Protein 8K8F (pdb70)

Sequence (179 aa):
GLEAAVDAAYEILLEELEKHGVRTIVVVGTGELALVLALAGVRLARERGVKTIVLVRDAAAAHRLLAALAAALGLPAPASADAAALAAADAALWAEHGLRVRVADLTDPAALRAALEALFAEHGRDDTLVLPAGEAALAALEPVLRELGLEEMAAVAREVYARLRAALAAARALEHHHH

Solvent-accessible surface area: 8494 Å² total; per-residue (Å²): 14,59,135,53,0,10,69,30,0,19,98,22,1,45,106,3,6,86,145,60,47,11,167,6,1,0,0,0,4,68,50,62,12,1,25,0,1,0,21,0,0,10,69,0,18,171,101,128,45,7,76,0,0,0,1,0,119,45,37,47,7,0,44,158,16,8,29,36,1,9,83,57,51,70,87,123,48,18,109,52,38,83,77,71,29,12,65,65,25,15,56,59,14,52,79,133,52,7,0,42,7,63,78,6,58,24,107,62,90,62,31,0,97,57,20,0,66,47,1,8,92,92,49,32,97,139,48,10,7,0,0,0,9,21,109,86,8,7,69,27,0,19,76,10,0,123,118,39,56,32,99,127,22,1,60,23,1,119,90,0,13,39,69,0,114,54,20,11,78,80,12,131,3,77,54,131,158,126,224

Structure (mmCIF, N/CA/C/O backbone):
data_8K8F
#
_entry.id   8K8F
#
_cell.length_a   72.427
_cell.length_b   72.427
_cell.length_c   33.677
_cell.angle_alpha   90.000
_cell.angle_beta   90.000
_cell.angle_gamma   90.000
#
_symmetry.space_group_name_H-M   'P 4'
#
loop_
_entity.id
_entity.type
_entity.pdbx_description
1 polymer 'De novo design protein N7'
2 non-polymer GLYCEROL
3 water water
#
loop_
_atom_site.group_PDB
_atom_site.id
_atom_site.type_symbol
_atom_site.label_atom_id
_atom_site.label_alt_id
_atom_site.label_comp_id
_atom_site.label_asym_id
_atom_site.label_entity_id
_atom_site.label_seq_id
_atom_site.pdbx_PDB_ins_code
_atom_site.Cartn_x
_atom_site.Cartn_y
_atom_site.Cartn_z
_atom_site.occupancy
_atom_site.B_iso_or_equiv
_atom_site.auth_seq_id
_atom_site.auth_comp_id
_atom_site.auth_asym_id
_atom_site.auth_atom_id
_atom_site.pdbx_PDB_model_num
ATOM 1 N N . GLY A 1 1 ? 26.50664 -0.43335 0.82996 1.000 22.46484 0 GLY A N 1
ATOM 2 C CA . GLY A 1 1 ? 25.06419 -0.57947 0.87568 1.000 20.97517 0 GLY A CA 1
ATOM 3 C C . GLY A 1 1 ? 24.39423 0.66115 1.42176 1.000 21.88086 0 GLY A C 1
ATOM 4 O O . GLY A 1 1 ? 25.06400 1.63110 1.77346 1.000 21.90839 0 GLY A O 1
ATOM 5 N N . LEU A 1 2 ? 23.06634 0.60593 1.51968 1.000 20.46220 1 LEU A N 1
ATOM 6 C CA . LEU A 1 2 ? 22.29086 1.79483 1.86228 1.000 18.74707 1 LEU A CA 1
ATOM 7 C C . LEU A 1 2 ? 22.53480 2.24247 3.29975 1.000 21.94363 1 LEU A C 1
ATOM 8 O O . LEU A 1 2 ? 22.64553 3.44893 3.56699 1.000 21.46161 1 LEU A O 1
ATOM 13 N N . GLU A 1 3 ? 22.61427 1.29958 4.24275 1.000 24.20746 2 GLU A N 1
ATOM 14 C CA . GLU A 1 3 ? 22.80495 1.68253 5.63832 1.000 23.96855 2 GLU A CA 1
ATOM 15 C C . GLU A 1 3 ? 24.13424 2.38709 5.84248 1.000 20.89647 2 GLU A C 1
ATOM 16 O O . GLU A 1 3 ? 24.20940 3.39319 6.56055 1.000 23.76348 2 GLU A O 1
ATOM 22 N N . ALA A 1 4 ? 25.19598 1.86742 5.22533 1.000 20.45710 3 ALA A N 1
ATOM 23 C CA . ALA A 1 4 ? 26.49706 2.51457 5.33415 1.000 19.77042 3 ALA A CA 1
ATOM 24 C C . ALA A 1 4 ? 26.45941 3.91468 4.74527 1.000 20.71587 3 ALA A C 1
ATOM 25 O O . ALA A 1 4 ? 27.10024 4.83275 5.27391 1.000 20.68500 3 ALA A O 1
ATOM 27 N N . ALA A 1 5 ? 25.70879 4.10339 3.65120 1.000 21.00355 4 ALA A N 1
ATOM 28 C CA . ALA A 1 5 ? 25.64254 5.42690 3.02925 1.000 20.10592 4 ALA A CA 1
ATOM 29 C C . ALA A 1 5 ? 24.87382 6.40954 3.89701 1.000 18.99904 4 ALA A C 1
ATOM 30 O O . ALA A 1 5 ? 25.28960 7.56193 4.04698 1.000 18.48721 4 ALA A O 1
ATOM 32 N N . VAL A 1 6 ? 23.75299 5.97257 4.46977 1.000 20.71560 5 VAL A N 1
ATOM 33 C CA . VAL A 1 6 ? 22.98218 6.82603 5.36789 1.000 17.29190 5 VAL A CA 1
ATOM 34 C C . VAL A 1 6 ? 23.80548 7.17777 6.59904 1.000 23.13632 5 VAL A C 1
ATOM 35 O O . VAL A 1 6 ? 23.83834 8.33697 7.03006 1.000 20.44991 5 VAL A O 1
ATOM 39 N N . ASP A 1 7 ? 24.52510 6.19650 7.15368 1.000 21.43742 6 ASP A N 1
ATOM 40 C CA . ASP A 1 7 ? 25.34979 6.45577 8.32895 1.000 21.87503 6 ASP A CA 1
ATOM 41 C C . ASP A 1 7 ? 26.42896 7.48573 8.02659 1.000 20.40345 6 ASP A C 1
ATOM 42 O O . ASP A 1 7 ? 26.69383 8.37671 8.84153 1.000 21.76564 6 ASP A O 1
ATOM 47 N N . ALA A 1 8 ? 27.08044 7.35964 6.86969 1.000 19.03621 7 ALA A N 1
ATOM 48 C CA . ALA A 1 8 ? 28.16593 8.27570 6.52646 1.000 20.55688 7 ALA A CA 1
ATOM 49 C C . ALA A 1 8 ? 27.62989 9.68370 6.31418 1.000 18.86195 7 ALA A C 1
ATOM 50 O O . ALA A 1 8 ? 28.23070 10.66677 6.77055 1.000 20.61236 7 ALA A O 1
ATOM 52 N N . ALA A 1 9 ? 26.49657 9.79685 5.62715 1.000 18.22425 8 ALA A N 1
ATOM 53 C CA . ALA A 1 9 ? 25.88341 11.10604 5.42430 1.000 18.42022 8 ALA A CA 1
ATOM 54 C C . ALA A 1 9 ? 25.41106 11.69939 6.74517 1.000 19.33021 8 ALA A C 1
ATOM 55 O O . ALA A 1 9 ? 25.57166 12.90407 6.98768 1.000 20.16220 8 ALA A O 1
ATOM 57 N N . TYR A 1 10 ? 24.85276 10.86482 7.61943 1.000 20.19563 9 TYR A N 1
ATOM 58 C CA . TYR A 1 10 ? 24.41710 11.31747 8.93517 1.000 20.55865 9 TYR A CA 1
ATOM 59 C C . TYR A 1 10 ? 25.58423 11.91090 9.71177 1.000 21.00138 9 TYR A C 1
ATOM 60 O O . TYR A 1 10 ? 25.46006 12.97625 10.32445 1.000 19.99417 9 TYR A O 1
ATOM 69 N N . GLU A 1 11 ? 26.72973 11.21577 9.71434 1.000 21.70840 10 GLU A N 1
ATOM 70 C CA . GLU A 1 11 ? 27.87603 11.70548 10.46764 1.000 22.43750 10 GLU A CA 1
ATOM 71 C C . GLU A 1 11 ? 28.32830 13.06163 9.94386 1.000 22.67226 10 GLU A C 1
ATOM 72 O O . GLU A 1 11 ? 28.64463 13.96510 10.72753 1.000 23.65041 10 GLU A O 1
ATOM 78 N N . ILE A 1 12 ? 28.33584 13.22781 8.61829 1.000 20.85989 11 ILE A N 1
ATOM 79 C CA . ILE A 1 12 ? 28.73280 14.50237 8.02585 1.000 21.12327 11 ILE A CA 1
ATOM 80 C C . ILE A 1 12 ? 27.75532 15.59733 8.42466 1.000 22.80903 11 ILE A C 1
ATOM 81 O O . ILE A 1 12 ? 28.15747 16.71315 8.78189 1.000 22.74235 11 ILE A O 1
ATOM 86 N N . LEU A 1 13 ? 26.45275 15.29622 8.37506 1.000 20.52634 12 LEU A N 1
ATOM 87 C CA . LEU A 1 13 ? 25.45013 16.30239 8.71536 1.000 18.53951 12 LEU A CA 1
ATOM 88 C C . LEU A 1 13 ? 25.53879 16.69536 10.18169 1.000 22.82636 12 LEU A C 1
ATOM 89 O O . LEU A 1 13 ? 25.39402 17.87711 10.52364 1.000 22.25459 12 LEU A O 1
ATOM 94 N N . LEU A 1 14 ? 25.78526 15.72195 11.06457 1.000 23.19694 13 LEU A N 1
ATOM 95 C CA . LEU A 1 14 ? 25.95966 16.04318 12.47668 1.000 25.97058 13 LEU A CA 1
ATOM 96 C C . LEU A 1 14 ? 27.08650 17.04383 12.66300 1.000 26.95938 13 LEU A C 1
ATOM 97 O O . LEU A 1 14 ? 26.96092 17.99565 13.44274 1.000 29.38252 13 LEU A O 1
ATOM 102 N N . GLU A 1 15 ? 28.20113 16.83296 11.95593 1.000 23.75179 14 GLU A N 1
ATOM 103 C CA . GLU A 1 15 ? 29.33792 17.74266 12.04444 1.000 26.93539 14 GLU A CA 1
ATOM 104 C C . GLU A 1 15 ? 28.95740 19.14525 11.58335 1.000 28.50865 14 GLU A C 1
ATOM 105 O O . GLU A 1 15 ? 29.41963 20.14053 12.15316 1.000 30.10862 14 GLU A O 1
ATOM 111 N N . GLU A 1 16 ? 28.10218 19.24507 10.56152 1.000 27.11880 15 GLU A N 1
ATOM 112 C CA . GLU A 1 16 ? 27.69714 20.55649 10.05959 1.000 28.33220 15 GLU A CA 1
ATOM 113 C C . GLU A 1 16 ? 26.69502 21.23011 10.98830 1.000 30.92682 15 GLU A C 1
ATOM 114 O O . GLU A 1 16 ? 26.71732 22.45831 11.14069 1.000 27.36933 15 GLU A O 1
ATOM 120 N N . LEU A 1 17 ? 25.78342 20.45681 11.58826 1.000 30.06640 16 LEU A N 1
ATOM 121 C CA . LEU A 1 17 ? 24.84864 21.04041 12.54629 1.000 30.53990 16 LEU A CA 1
ATOM 122 C C . LEU A 1 17 ? 25.60470 21.70519 13.68667 1.000 33.88116 16 LEU A C 1
ATOM 123 O O . LEU A 1 17 ? 25.28857 22.83320 14.08476 1.000 33.78664 16 LEU A O 1
ATOM 128 N N . GLU A 1 18 ? 26.61338 21.01231 14.22292 1.000 31.74765 17 GLU A N 1
ATOM 129 C CA . GLU A 1 18 ? 27.43682 21.58647 15.28051 1.000 33.64388 17 GLU A CA 1
ATOM 130 C C . GLU A 1 18 ? 28.23783 22.77337 14.76704 1.000 35.25718 17 GLU A C 1
ATOM 131 O O . GLU A 1 18 ? 28.44087 23.75511 15.49159 1.000 39.65014 17 GLU A O 1
ATOM 133 N N . LYS A 1 19 ? 28.68969 22.70784 13.51464 1.000 32.70591 18 LYS A N 1
ATOM 134 C CA . LYS A 1 19 ? 29.56812 23.74665 12.98890 1.000 34.80096 18 LYS A CA 1
ATOM 135 C C . LYS A 1 19 ? 28.80799 25.03162 12.67516 1.000 31.85434 18 LYS A C 1
ATOM 136 O O . LYS A 1 19 ? 29.34839 26.12841 12.85760 1.000 34.75474 18 LYS A O 1
ATOM 142 N N . HIS A 1 20 ? 27.55716 24.92787 12.22420 1.000 31.93147 19 HIS A N 1
ATOM 143 C CA . HIS A 1 20 ? 26.82824 26.09113 11.73461 1.000 30.83159 19 HIS A CA 1
ATOM 144 C C . HIS A 1 20 ? 25.53931 26.40032 12.48437 1.000 33.64567 19 HIS A C 1
ATOM 145 O O . HIS A 1 20 ? 24.85476 27.36629 12.12451 1.000 34.21748 19 HIS A O 1
ATOM 152 N N . GLY A 1 21 ? 25.18519 25.63029 13.50690 1.000 30.23805 20 GLY A N 1
ATOM 153 C CA . GLY A 1 21 ? 23.92382 25.85370 14.19033 1.000 29.90250 20 GLY A CA 1
ATOM 154 C C . GLY A 1 21 ? 22.73840 25.68725 13.26195 1.000 31.55752 20 GLY A C 1
ATOM 155 O O . GLY A 1 21 ? 21.90162 26.58587 13.13100 1.000 33.09277 20 GLY A O 1
ATOM 156 N N . VAL A 1 22 ? 22.65543 24.52965 12.62165 1.000 30.07181 21 VAL A N 1
ATOM 157 C CA . VAL A 1 22 ? 21.68083 24.27693 11.56562 1.000 26.07135 21 VAL A CA 1
ATOM 158 C C . VAL A 1 22 ? 20.37643 23.78047 12.17310 1.000 26.72586 21 VAL A C 1
ATOM 159 O O . VAL A 1 22 ? 20.36724 22.84934 12.98771 1.000 30.60007 21 VAL A O 1
ATOM 163 N N . ARG A 1 23 ? 19.26681 24.38983 11.75603 1.000 25.53916 22 ARG A N 1
ATOM 164 C CA . ARG A 1 23 ? 17.93871 23.96178 12.16072 1.000 25.52541 22 ARG A CA 1
ATOM 165 C C . ARG A 1 23 ? 17.14809 23.33738 11.02213 1.000 22.73652 22 ARG A C 1
ATOM 166 O O . ARG A 1 23 ? 16.20131 22.58643 11.28150 1.000 26.24715 22 ARG A O 1
ATOM 174 N N . THR A 1 24 ? 17.51606 23.62364 9.77750 1.000 21.07764 23 THR A N 1
ATOM 175 C CA . THR A 1 24 ? 16.77602 23.18511 8.60619 1.000 19.39241 23 THR A CA 1
ATOM 176 C C . THR A 1 24 ? 17.75943 22.83984 7.50516 1.000 16.95850 23 THR A C 1
ATOM 177 O O . THR A 1 24 ? 18.69628 23.60183 7.24457 1.000 19.04442 23 THR A O 1
ATOM 181 N N . ILE A 1 25 ? 17.55332 21.68803 6.87266 1.000 17.73351 24 ILE A N 1
ATOM 182 C CA . ILE A 1 25 ? 18.34517 21.25716 5.73237 1.000 16.10515 24 ILE A CA 1
ATOM 183 C C . ILE A 1 25 ? 17.45465 21.29465 4.50225 1.000 15.78118 24 ILE A C 1
ATOM 184 O O . ILE A 1 25 ? 16.34279 20.75688 4.52157 1.000 17.11457 24 ILE A O 1
ATOM 189 N N . VAL A 1 26 ? 17.95222 21.89202 3.42790 1.000 16.33125 25 VAL A N 1
ATOM 190 C CA . VAL A 1 26 ? 17.27504 21.91029 2.13919 1.000 13.44343 25 VAL A CA 1
ATOM 191 C C . VAL A 1 26 ? 18.16439 21.17220 1.15798 1.000 14.71041 25 VAL A C 1
ATOM 192 O O . VAL A 1 26 ? 19.31596 21.56300 0.95083 1.000 15.70823 25 VAL A O 1
ATOM 196 N N . VAL A 1 27 ? 17.64445 20.10063 0.57504 1.000 14.52739 26 VAL A N 1
ATOM 197 C CA . VAL A 1 27 ? 18.35545 19.30367 -0.41592 1.000 15.42749 26 VAL A CA 1
ATOM 198 C C . VAL A 1 27 ? 17.77740 19.64181 -1.77868 1.000 17.31842 26 VAL A C 1
ATOM 199 O O . VAL A 1 27 ? 16.55765 19.58536 -1.96648 1.000 16.39849 26 VAL A O 1
ATOM 203 N N . VAL A 1 28 ? 18.63585 19.94689 -2.73980 1.000 16.05527 27 VAL A N 1
ATOM 204 C CA . VAL A 1 28 ? 18.21591 20.33755 -4.08194 1.000 15.73533 27 VAL A CA 1
ATOM 205 C C . VAL A 1 28 ? 18.67055 19.25057 -5.04113 1.000 16.58979 27 VAL A C 1
ATOM 206 O O . VAL A 1 28 ? 19.87497 19.06268 -5.23487 1.000 16.64823 27 VAL A O 1
ATOM 210 N N . GLY A 1 29 ? 17.72495 18.51977 -5.63849 1.000 17.91706 28 GLY A N 1
ATOM 211 C CA . GLY A 1 29 ? 18.04220 17.57049 -6.68197 1.000 19.24826 28 GLY A CA 1
ATOM 212 C C . GLY A 1 29 ? 17.47011 16.20398 -6.38649 1.000 18.69188 28 GLY A C 1
ATOM 213 O O . GLY A 1 29 ? 16.75106 16.00214 -5.40647 1.000 21.75411 28 GLY A O 1
ATOM 214 N N . THR A 1 30 ? 17.82489 15.23548 -7.23640 1.000 20.73325 29 THR A N 1
ATOM 215 C CA . THR A 1 30 ? 17.28552 13.88111 -7.19358 1.000 19.43948 29 THR A CA 1
ATOM 216 C C . THR A 1 30 ? 18.43622 12.89005 -7.21797 1.000 22.86788 29 THR A C 1
ATOM 217 O O . THR A 1 30 ? 19.59416 13.25610 -7.38589 1.000 22.88259 29 THR A O 1
ATOM 221 N N . GLY A 1 31 ? 18.10521 11.61497 -7.08470 1.000 19.95575 30 GLY A N 1
ATOM 222 C CA . GLY A 1 31 ? 19.09428 10.56382 -7.20296 1.000 23.12228 30 GLY A CA 1
ATOM 223 C C . GLY A 1 31 ? 19.48285 9.97012 -5.86632 1.000 20.27462 30 GLY A C 1
ATOM 224 O O . GLY A 1 31 ? 18.85765 10.19863 -4.82696 1.000 20.21984 30 GLY A O 1
ATOM 225 N N . GLU A 1 32 ? 20.55292 9.17304 -5.91165 1.000 19.75753 31 GLU A N 1
ATOM 226 C CA . GLU A 1 32 ? 20.93840 8.40394 -4.73924 1.000 22.34777 31 GLU A CA 1
ATOM 227 C C . GLU A 1 32 ? 21.29988 9.29525 -3.55621 1.000 19.17218 31 GLU A C 1
ATOM 228 O O . GLU A 1 32 ? 20.94066 8.98788 -2.41609 1.000 20.63055 31 GLU A O 1
ATOM 234 N N . LEU A 1 33 ? 22.00087 10.41153 -3.79648 1.000 18.47566 32 LEU A N 1
ATOM 235 C CA . LEU A 1 33 ? 22.34930 11.28641 -2.68277 1.000 18.55686 32 LEU A CA 1
ATOM 236 C C . LEU A 1 33 ? 21.11615 11.97176 -2.09778 1.000 17.35901 32 LEU A C 1
ATOM 237 O O . LEU A 1 33 ? 21.03870 12.17845 -0.87945 1.000 19.92973 32 LEU A O 1
ATOM 242 N N . ALA A 1 34 ? 20.13400 12.31092 -2.93168 1.000 17.70452 33 ALA A N 1
ATOM 243 C CA . ALA A 1 34 ? 18.89445 12.86552 -2.39566 1.000 19.54515 33 ALA A CA 1
ATOM 244 C C . ALA A 1 34 ? 18.21609 11.87412 -1.45727 1.000 18.24178 33 ALA A C 1
ATOM 245 O O . ALA A 1 34 ? 17.78652 12.24070 -0.35596 1.000 18.14743 33 ALA A O 1
ATOM 247 N N . LEU A 1 35 ? 18.14041 10.60113 -1.85800 1.000 18.73080 34 LEU A N 1
ATOM 248 C CA . LEU A 1 35 ? 17.52677 9.60407 -0.98589 1.000 18.85463 34 LEU A CA 1
ATOM 249 C C . LEU A 1 35 ? 18.32359 9.44262 0.30044 1.000 17.47732 34 LEU A C 1
ATOM 250 O O . LEU A 1 35 ? 17.75609 9.40582 1.39867 1.000 17.91969 34 LEU A O 1
ATOM 255 N N . VAL A 1 36 ? 19.65285 9.35098 0.18428 1.000 16.76589 35 VAL A N 1
ATOM 256 C CA . VAL A 1 36 ? 20.47958 9.14512 1.36928 1.000 18.92189 35 VAL A CA 1
ATOM 257 C C . VAL A 1 36 ? 20.35925 10.33214 2.32065 1.000 17.90318 35 VAL A C 1
ATOM 258 O O . VAL A 1 36 ? 20.25383 10.15837 3.54360 1.000 17.38149 35 VAL A O 1
ATOM 262 N N . LEU A 1 37 ? 20.35002 11.55717 1.77477 1.000 17.11505 36 LEU A N 1
ATOM 263 C CA . LEU A 1 37 ? 20.19341 12.74093 2.61476 1.000 17.52937 36 LEU A CA 1
ATOM 264 C C . LEU A 1 37 ? 18.82216 12.78144 3.27190 1.000 16.37190 36 LEU A C 1
ATOM 265 O O . LEU A 1 37 ? 18.70390 13.12416 4.45431 1.000 16.76831 36 LEU A O 1
ATOM 270 N N . ALA A 1 38 ? 17.76991 12.41461 2.52899 1.000 16.40809 37 ALA A N 1
ATOM 271 C CA . ALA A 1 38 ? 16.43644 12.36626 3.11976 1.000 18.64666 37 ALA A CA 1
ATOM 272 C C . ALA A 1 38 ? 16.37181 11.35184 4.25532 1.000 19.76702 37 ALA A C 1
ATOM 273 O O . ALA A 1 38 ? 15.79690 11.63208 5.31503 1.000 18.51817 37 ALA A O 1
ATOM 275 N N . LEU A 1 39 ? 16.98602 10.17762 4.06570 1.000 17.49034 38 LEU A N 1
ATOM 276 C CA . LEU A 1 39 ? 16.97252 9.15680 5.10465 1.000 18.70923 38 LEU A CA 1
ATOM 277 C C . LEU A 1 39 ? 17.77764 9.58775 6.32265 1.000 19.44016 38 LEU A C 1
ATOM 278 O O . LEU A 1 39 ? 17.34976 9.37195 7.46292 1.000 21.83315 38 LEU A O 1
ATOM 283 N N . ALA A 1 40 ? 18.94635 10.19491 6.10997 1.000 18.49514 39 ALA A N 1
ATOM 284 C CA . ALA A 1 40 ? 19.66724 10.74852 7.24724 1.000 20.36135 39 ALA A CA 1
ATOM 285 C C . ALA A 1 40 ? 18.85187 11.84121 7.91535 1.000 20.26175 39 ALA A C 1
ATOM 286 O O . ALA A 1 40 ? 18.89763 11.99157 9.14275 1.000 20.65160 39 ALA A O 1
ATOM 288 N N . GLY A 1 41 ? 18.08983 12.59990 7.12096 1.000 20.31093 40 GLY A N 1
ATOM 289 C CA . GLY A 1 41 ? 17.21760 13.62331 7.67621 1.000 19.88582 40 GLY A CA 1
ATOM 290 C C . GLY A 1 41 ? 16.11771 13.06022 8.55368 1.000 18.62723 40 GLY A C 1
ATOM 291 O O . GLY A 1 41 ? 15.71265 13.69749 9.53068 1.000 21.82069 40 GLY A O 1
ATOM 292 N N . 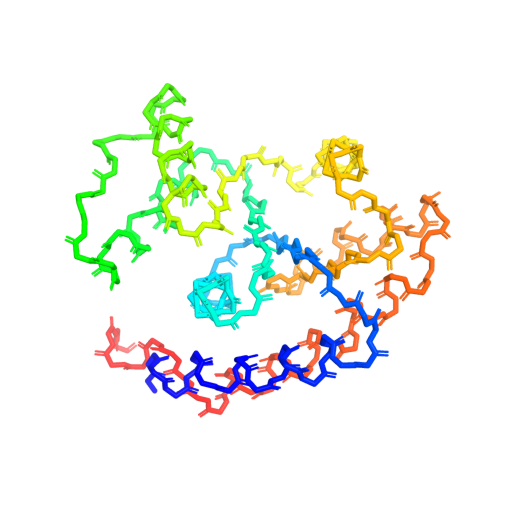VAL A 1 42 ? 15.61207 11.87178 8.22201 1.000 18.73031 41 VAL A N 1
ATOM 293 C CA . VAL A 1 42 ? 14.63803 11.22327 9.09787 1.000 21.29907 41 VAL A CA 1
ATOM 294 C C . VAL A 1 42 ? 15.24089 10.99774 10.47690 1.000 21.84915 41 VAL A C 1
ATOM 295 O O . VAL A 1 42 ? 14.61346 11.27841 11.50412 1.000 23.03516 41 VAL A O 1
ATOM 299 N N . ARG A 1 43 ? 16.47237 10.48023 10.51902 1.000 21.64132 42 ARG A N 1
ATOM 300 C CA . ARG A 1 43 ? 17.13146 10.25619 11.79995 1.000 21.37048 42 ARG A CA 1
ATOM 301 C C . ARG A 1 43 ? 17.38899 11.57614 12.51939 1.000 22.50675 42 ARG A C 1
ATOM 302 O O . ARG A 1 43 ? 17.17615 11.68506 13.73258 1.000 23.67662 42 ARG A O 1
ATOM 310 N N . LEU A 1 44 ? 17.83141 12.59847 11.78397 1.000 22.03665 43 LEU A N 1
ATOM 311 C CA . LEU A 1 44 ? 18.15391 13.87135 12.41895 1.000 22.82763 43 LEU A CA 1
ATOM 312 C C . LEU A 1 44 ? 16.90922 14.55340 12.96629 1.000 22.36917 43 LEU A C 1
ATOM 313 O O . LEU A 1 44 ? 16.97839 15.23502 13.99597 1.000 24.16186 43 LEU A O 1
ATOM 318 N N . ALA A 1 45 ? 15.76840 14.39252 12.29181 1.000 21.85739 44 ALA A N 1
ATOM 319 C CA . ALA A 1 45 ? 14.52823 14.95684 12.81090 1.000 22.50369 44 ALA A CA 1
ATOM 320 C C . ALA A 1 45 ? 14.14456 14.30028 14.12885 1.000 25.94734 44 ALA A C 1
ATOM 321 O O . ALA A 1 45 ? 13.80433 14.98710 15.10066 1.000 26.44203 44 ALA A O 1
ATOM 323 N N . ARG A 1 46 ? 14.21594 12.96664 14.18230 1.000 25.05972 45 ARG A N 1
ATOM 324 C CA . ARG A 1 46 ? 13.83777 12.23725 15.38726 1.000 29.40605 45 ARG A CA 1
ATOM 325 C C . ARG A 1 46 ? 14.78051 12.57277 16.53763 1.000 29.94311 45 ARG A C 1
ATOM 326 O O . ARG A 1 46 ? 14.34587 12.78779 17.67385 1.000 34.17796 45 ARG A O 1
ATOM 334 N N . GLU A 1 47 ? 16.07958 12.63139 16.25897 1.000 27.22734 46 GLU A N 1
ATOM 335 C CA . GLU A 1 47 ? 17.07971 12.75414 17.31088 1.000 30.89233 46 GLU A CA 1
ATOM 336 C C . GLU A 1 47 ? 17.41110 14.19455 17.68060 1.000 32.05786 46 GLU A C 1
ATOM 337 O O . GLU A 1 47 ? 17.79390 14.45276 18.82892 1.000 34.35340 46 GLU A O 1
ATOM 343 N N . ARG A 1 48 ? 17.25741 15.14022 16.75433 1.000 29.16581 47 ARG A N 1
ATOM 344 C CA . ARG A 1 48 ? 17.76171 16.48729 16.96181 1.000 30.75993 47 ARG A CA 1
ATOM 345 C C . ARG A 1 48 ? 16.74110 17.57346 16.67126 1.000 31.58306 47 ARG A C 1
ATOM 346 O O . ARG A 1 48 ? 17.02560 18.74377 16.94843 1.000 31.99587 47 ARG A O 1
ATOM 354 N N . GLY A 1 49 ? 15.57791 17.23368 16.11843 1.000 28.42140 48 GLY A N 1
ATOM 355 C CA . GLY A 1 49 ? 14.59397 18.24018 15.77352 1.000 28.29391 48 GLY A CA 1
ATOM 356 C C . GLY A 1 49 ? 14.93766 19.07363 14.55981 1.000 30.18142 48 GLY A C 1
ATOM 357 O O . GLY A 1 49 ? 14.37203 20.15296 14.38484 1.000 29.10513 48 GLY A O 1
ATOM 358 N N . VAL A 1 50 ? 15.85146 18.60406 13.71617 1.000 25.54264 49 VAL A N 1
ATOM 359 C CA . VAL A 1 50 ? 16.23514 19.30290 12.49470 1.000 23.64632 49 VAL A CA 1
ATOM 360 C C . VAL A 1 50 ? 15.36962 18.79906 11.35077 1.000 27.20319 49 VAL A C 1
ATOM 361 O O . VAL A 1 50 ? 15.29258 17.58906 11.10376 1.000 33.06235 49 VAL A O 1
ATOM 365 N N . LYS A 1 51 ? 14.73172 19.72093 10.64081 1.000 22.02258 50 LYS A N 1
ATOM 366 C CA . LYS A 1 51 ? 13.83754 19.37164 9.54831 1.000 25.50298 50 LYS A CA 1
ATOM 367 C C . LYS A 1 51 ? 14.57642 19.38286 8.21597 1.000 20.42974 50 LYS A C 1
ATOM 368 O O . LYS A 1 51 ? 15.54629 20.12094 8.03230 1.000 20.21631 50 LYS A O 1
ATOM 374 N N . THR A 1 52 ? 14.10555 18.55829 7.28144 1.000 18.57909 51 THR A N 1
ATOM 375 C CA . THR A 1 52 ? 14.71016 18.43711 5.95870 1.000 16.95250 51 THR A CA 1
ATOM 376 C C . THR A 1 52 ? 13.63554 18.57616 4.88956 1.000 18.14766 51 THR A C 1
ATOM 377 O O . THR A 1 52 ? 12.55587 17.98932 5.01103 1.000 19.18108 51 THR A O 1
ATOM 381 N N . ILE A 1 53 ? 13.92370 19.36365 3.85658 1.000 16.05091 52 ILE A N 1
ATOM 382 C CA . ILE A 1 53 ? 13.05357 19.54994 2.70208 1.000 15.17558 52 ILE A CA 1
ATOM 383 C C . ILE A 1 53 ? 13.85022 19.23019 1.44843 1.000 16.25542 52 ILE A C 1
ATOM 384 O O . ILE A 1 53 ? 14.92586 19.79599 1.24042 1.000 15.73011 52 ILE A O 1
ATOM 389 N N . VAL A 1 54 ? 13.33130 18.33652 0.61404 1.000 15.74644 53 VAL A N 1
ATOM 390 C CA . VAL A 1 54 ? 13.95650 17.99902 -0.65968 1.000 14.84144 53 VAL A CA 1
ATOM 391 C C . VAL A 1 54 ? 13.18492 18.66283 -1.79319 1.000 15.44388 53 VAL A C 1
ATOM 392 O O . VAL A 1 54 ? 11.95922 18.50414 -1.90039 1.000 16.17578 53 VAL A O 1
ATOM 396 N N . LEU A 1 55 ? 13.89387 19.41421 -2.63975 1.000 15.42208 54 LEU A N 1
ATOM 397 C CA . LEU A 1 55 ? 13.32343 20.04857 -3.82625 1.000 14.45599 54 LEU A CA 1
ATOM 398 C C . LEU A 1 55 ? 13.70436 19.21070 -5.04024 1.000 15.47038 54 LEU A C 1
ATOM 399 O O . LEU A 1 55 ? 14.88817 19.12044 -5.39128 1.000 16.53040 54 LEU A O 1
ATOM 404 N N . VAL A 1 56 ? 12.70940 18.59922 -5.67934 1.000 17.34253 55 VAL A N 1
ATOM 405 C CA . VAL A 1 56 ? 12.93024 17.74591 -6.83834 1.000 16.29185 55 VAL A CA 1
ATOM 406 C C . VAL A 1 56 ? 12.30195 18.39707 -8.06154 1.000 17.99409 55 VAL A C 1
ATOM 407 O O . VAL A 1 56 ? 11.41793 19.24854 -7.95811 1.000 19.86686 55 VAL A O 1
ATOM 411 N N . ARG A 1 57 ? 12.72719 17.93674 -9.23996 1.000 19.68988 56 ARG A N 1
ATOM 412 C CA . ARG A 1 57 ? 12.49097 18.70106 -10.46045 1.000 21.76216 56 ARG A CA 1
ATOM 413 C C . ARG A 1 57 ? 11.03518 18.64769 -10.92107 1.000 24.93207 56 ARG A C 1
ATOM 414 O O . ARG A 1 57 ? 10.50360 19.65108 -11.40806 1.000 25.46950 56 ARG A O 1
ATOM 422 N N . ASP A 1 58 ? 10.36961 17.50299 -10.78488 1.000 22.34452 57 ASP A N 1
ATOM 423 C CA . ASP A 1 58 ? 9.00447 17.38739 -11.28059 1.000 24.17148 57 ASP A CA 1
ATOM 424 C C . ASP A 1 58 ? 8.20919 16.42029 -10.41071 1.000 23.53780 57 ASP A C 1
ATOM 425 O O . ASP A 1 58 ? 8.74591 15.79921 -9.49005 1.000 21.08739 57 ASP A O 1
ATOM 430 N N . ALA A 1 59 ? 6.90188 16.32292 -10.70260 1.000 23.31964 58 ALA A N 1
ATOM 431 C CA . ALA A 1 59 ? 6.01551 15.47665 -9.90654 1.000 23.85544 58 ALA A CA 1
ATOM 432 C C . ALA A 1 59 ? 6.42783 14.00870 -9.97102 1.000 23.92977 58 ALA A C 1
ATOM 433 O O . ALA A 1 59 ? 6.35285 13.29098 -8.96628 1.000 21.47194 58 ALA A O 1
ATOM 435 N N . ALA A 1 60 ? 6.87127 13.54468 -11.14294 1.000 22.70800 59 ALA A N 1
ATOM 436 C CA . ALA A 1 60 ? 7.35486 12.17307 -11.25724 1.000 27.41220 59 ALA A CA 1
ATOM 437 C C . ALA A 1 60 ? 8.53168 11.92443 -10.31956 1.000 24.98963 59 ALA A C 1
ATOM 438 O O . ALA A 1 60 ? 8.58521 10.89938 -9.63666 1.000 25.69748 59 ALA A O 1
ATOM 440 N N . ALA A 1 61 ? 9.46335 12.87253 -10.23688 1.000 26.48077 60 ALA A N 1
ATOM 441 C CA . ALA A 1 61 ? 10.58252 12.69661 -9.31735 1.000 22.15200 60 ALA A CA 1
ATOM 442 C C . ALA A 1 61 ? 10.12439 12.71783 -7.86458 1.000 18.97080 60 ALA A C 1
ATOM 443 O O . ALA A 1 61 ? 10.68047 11.99854 -7.02804 1.000 20.23258 60 ALA A O 1
ATOM 445 N N . ALA A 1 62 ? 9.10758 13.52701 -7.54484 1.000 19.28250 61 ALA A N 1
ATOM 446 C CA . ALA A 1 62 ? 8.60192 13.55412 -6.17590 1.000 18.60898 61 ALA A CA 1
ATOM 447 C C . ALA A 1 62 ? 7.97818 12.22221 -5.80474 1.000 20.82347 61 ALA A C 1
ATOM 448 O O . ALA A 1 62 ? 8.19400 11.71114 -4.69699 1.000 18.36968 61 ALA A O 1
ATOM 450 N N . HIS A 1 63 ? 7.21720 11.63835 -6.72676 1.000 20.39259 62 HIS A N 1
ATOM 451 C CA . HIS A 1 63 ? 6.64833 10.32412 -6.46368 1.000 20.28885 62 HIS A CA 1
ATOM 452 C C . HIS A 1 63 ? 7.73109 9.27632 -6.24330 1.000 22.06022 62 HIS A C 1
ATOM 453 O O . HIS A 1 63 ? 7.62785 8.45403 -5.32368 1.000 21.64238 62 HIS A O 1
ATOM 460 N N . ARG A 1 64 ? 8.77609 9.28394 -7.07661 1.000 19.95326 63 ARG A N 1
ATOM 461 C CA . ARG A 1 64 ? 9.82225 8.27726 -6.93162 1.000 22.00977 63 ARG A CA 1
ATOM 462 C C . ARG A 1 64 ? 10.53496 8.40740 -5.59205 1.000 20.71599 63 ARG A C 1
ATOM 463 O O . ARG A 1 64 ? 10.80821 7.40287 -4.92676 1.000 21.67300 63 ARG A O 1
ATOM 471 N N . LEU A 1 65 ? 10.83206 9.64315 -5.16925 1.000 17.34802 64 LEU A N 1
ATOM 472 C CA . LEU A 1 65 ? 11.47946 9.82407 -3.87479 1.000 19.45196 64 LEU A CA 1
ATOM 473 C C . LEU A 1 65 ? 10.53168 9.50101 -2.72269 1.000 18.66431 64 LEU A C 1
ATOM 474 O O . LEU A 1 65 ? 10.92666 8.82773 -1.76343 1.000 18.07422 64 LEU A O 1
ATOM 479 N N . LEU A 1 66 ? 9.26586 9.95834 -2.79598 1.000 18.30249 65 LEU A N 1
ATOM 480 C CA . LEU A 1 66 ? 8.31405 9.61175 -1.74464 1.000 19.19725 65 LEU A CA 1
ATOM 481 C C . LEU A 1 66 ? 8.09869 8.10456 -1.65675 1.000 20.19790 65 LEU A C 1
ATOM 482 O O . LEU A 1 66 ? 7.90958 7.56854 -0.55955 1.000 20.87694 65 LEU A O 1
ATOM 487 N N . ALA A 1 67 ? 8.16736 7.40369 -2.79114 1.000 17.00439 66 ALA A N 1
ATOM 488 C CA . ALA A 1 67 ? 7.95022 5.95839 -2.78253 1.000 19.31584 66 ALA A CA 1
ATOM 489 C C . ALA A 1 67 ? 9.11338 5.23037 -2.12277 1.000 20.40660 66 ALA A C 1
ATOM 490 O O . ALA A 1 67 ? 8.91431 4.23191 -1.41741 1.000 23.16015 66 ALA A O 1
ATOM 492 N N . ALA A 1 68 ? 10.33879 5.70284 -2.35637 1.000 19.63118 67 ALA A N 1
ATOM 493 C CA . ALA A 1 68 ? 11.49900 5.10092 -1.70645 1.000 18.44930 67 ALA A CA 1
ATOM 494 C C . ALA A 1 68 ? 11.50997 5.42154 -0.21732 1.000 19.47544 67 ALA A C 1
ATOM 495 O O . ALA A 1 68 ? 11.82403 4.56054 0.60858 1.000 19.02850 67 ALA A O 1
ATOM 497 N N . LEU A 1 69 ? 11.17575 6.66211 0.14780 1.000 18.27543 68 LEU A N 1
ATOM 498 C CA . LEU A 1 69 ? 11.03315 6.97733 1.56388 1.000 18.26599 68 LEU A CA 1
ATOM 499 C C . LEU A 1 69 ? 9.95879 6.10665 2.21295 1.000 22.32183 68 LEU A C 1
ATOM 500 O O . LEU A 1 69 ? 10.14410 5.60833 3.33130 1.000 20.42859 68 LEU A O 1
ATOM 505 N N . ALA A 1 70 ? 8.82258 5.91766 1.52817 1.000 21.08061 69 ALA A N 1
ATOM 506 C CA . ALA A 1 70 ? 7.75758 5.07926 2.07202 1.000 21.94898 69 ALA A CA 1
ATOM 507 C C . ALA A 1 70 ? 8.27201 3.67816 2.36354 1.000 21.73160 69 ALA A C 1
ATOM 508 O O . ALA A 1 70 ? 8.06583 3.14148 3.45863 1.000 24.37002 69 ALA A O 1
ATOM 510 N N . ALA A 1 71 ? 8.97237 3.08448 1.39629 1.000 21.44035 70 ALA A N 1
ATOM 511 C CA . ALA A 1 71 ? 9.51683 1.74294 1.57972 1.000 21.61677 70 ALA A CA 1
ATOM 512 C C . ALA A 1 71 ? 10.46562 1.68797 2.76906 1.000 21.78067 70 ALA A C 1
ATOM 513 O O . ALA A 1 71 ? 10.48948 0.69754 3.51349 1.000 25.10315 70 ALA A O 1
ATOM 515 N N . ALA A 1 72 ? 11.26938 2.74021 2.96076 1.000 21.26158 71 ALA A N 1
ATOM 516 C CA . ALA A 1 72 ? 12.20052 2.74502 4.08122 1.000 21.22376 71 ALA A CA 1
ATOM 517 C C . ALA A 1 72 ? 11.47002 2.83494 5.41238 1.000 22.18092 71 ALA A C 1
ATOM 518 O O . ALA A 1 72 ? 11.96781 2.33008 6.42455 1.000 24.19278 71 ALA A O 1
ATOM 520 N N . LEU A 1 73 ? 10.30862 3.49221 5.43863 1.000 23.14993 72 LEU A N 1
ATOM 521 C CA . LEU A 1 73 ? 9.55699 3.69554 6.66782 1.000 25.63580 72 LEU A CA 1
ATOM 522 C C . LEU A 1 73 ? 8.48332 2.64080 6.90137 1.000 26.73240 72 LEU A C 1
ATOM 523 O O . LEU A 1 73 ? 7.80471 2.69089 7.93314 1.000 30.17309 72 LEU A O 1
ATOM 528 N N . GLY A 1 74 ? 8.31327 1.69308 5.98187 1.000 26.36256 73 GLY A N 1
ATOM 529 C CA . GLY A 1 74 ? 7.24309 0.71675 6.10724 1.000 25.18575 73 GLY A CA 1
ATOM 530 C C . GLY A 1 74 ? 5.85862 1.28553 5.89274 1.000 27.78889 73 GLY A C 1
ATOM 531 O O . GLY A 1 74 ? 4.89228 0.79375 6.48799 1.000 30.12955 73 GLY A O 1
ATOM 532 N N . LEU A 1 75 ? 5.73375 2.30161 5.04935 1.000 25.39960 74 LEU A N 1
ATOM 533 C CA . LEU A 1 75 ? 4.48515 3.00758 4.81579 1.000 22.59385 74 LEU A CA 1
ATOM 534 C C . LEU A 1 75 ? 4.06569 2.89352 3.35840 1.000 23.83666 74 LEU A C 1
ATOM 535 O O . LEU A 1 75 ? 4.88935 2.62563 2.47994 1.000 20.81542 74 LEU A O 1
ATOM 540 N N . PRO A 1 76 ? 2.78008 3.05994 3.06679 1.000 25.25778 75 PRO A N 1
ATOM 541 C CA . PRO A 1 76 ? 2.34436 3.01014 1.66469 1.000 25.09216 75 PRO A CA 1
ATOM 542 C C . PRO A 1 76 ? 2.89837 4.19105 0.88248 1.000 23.47546 75 PRO A C 1
ATOM 543 O O . PRO A 1 76 ? 2.96023 5.31769 1.38211 1.000 26.29105 75 PRO A O 1
ATOM 547 N N . ALA A 1 77 ? 3.29709 3.92054 -0.35853 1.000 24.83905 76 ALA A N 1
ATOM 548 C CA . ALA A 1 77 ? 3.67162 4.98537 -1.27087 1.000 25.94953 76 ALA A CA 1
ATOM 549 C C . ALA A 1 77 ? 2.40864 5.69748 -1.74986 1.000 23.55429 76 ALA A C 1
ATOM 550 O O . ALA A 1 77 ? 1.31313 5.13207 -1.69283 1.000 24.01332 76 ALA A O 1
ATOM 552 N N . PRO A 1 78 ? 2.53260 6.94044 -2.22024 1.000 21.48769 77 PRO A N 1
ATOM 553 C CA . PRO A 1 78 ? 1.36705 7.62067 -2.80186 1.000 24.31420 77 PRO A CA 1
ATOM 554 C C . PRO A 1 78 ? 0.93344 6.88333 -4.05566 1.000 26.51520 77 PRO A C 1
ATOM 555 O O . PRO A 1 78 ? 1.75920 6.38935 -4.82273 1.000 24.86798 77 PRO A O 1
ATOM 559 N N . ALA A 1 79 ? -0.37937 6.82074 -4.27083 1.000 23.88173 78 ALA A N 1
ATOM 560 C CA . ALA A 1 79 ? -0.89714 6.01210 -5.36667 1.000 24.01627 78 ALA A CA 1
ATOM 561 C C . ALA A 1 79 ? -0.40011 6.49068 -6.72519 1.000 25.33162 78 ALA A C 1
ATOM 562 O O . ALA A 1 79 ? -0.22853 5.67948 -7.63770 1.000 28.27303 78 ALA A O 1
ATOM 564 N N . SER A 1 80 ? -0.14836 7.78554 -6.88319 1.000 26.48209 79 SER A N 1
ATOM 565 C CA . SER A 1 80 ? 0.27279 8.31787 -8.17342 1.000 24.01369 79 SER A CA 1
ATOM 566 C C . SER A 1 80 ? 1.00455 9.63088 -7.94330 1.000 23.53407 79 SER A C 1
ATOM 567 O O . SER A 1 80 ? 1.15596 10.08659 -6.80756 1.000 24.65349 79 SER A O 1
ATOM 570 N N . ALA A 1 81 ? 1.46500 10.23182 -9.03935 1.000 24.25320 80 ALA A N 1
ATOM 571 C CA . ALA A 1 81 ? 2.10165 11.54143 -9.00927 1.000 24.54974 80 ALA A CA 1
ATOM 572 C C . ALA A 1 81 ? 1.10251 12.68258 -9.14019 1.000 24.18825 80 ALA A C 1
ATOM 573 O O . ALA A 1 81 ? 1.50497 13.81110 -9.43262 1.000 25.13110 80 ALA A O 1
ATOM 575 N N . ASP A 1 82 ? -0.18742 12.39846 -8.98196 1.000 25.55342 81 ASP A N 1
ATOM 576 C CA . ASP A 1 82 ? -1.19432 13.43958 -8.83593 1.000 25.16007 81 ASP A CA 1
ATOM 577 C C . ASP A 1 82 ? -0.74972 14.46666 -7.79915 1.000 26.14448 81 ASP A C 1
ATOM 578 O O . ASP A 1 82 ? -0.30165 14.10802 -6.70761 1.000 22.98300 81 ASP A O 1
ATOM 583 N N . ALA A 1 83 ? -0.87862 15.75375 -8.14505 1.000 25.14867 82 ALA A N 1
ATOM 584 C CA . ALA A 1 83 ? -0.40722 16.80688 -7.24630 1.000 21.36793 82 ALA A CA 1
ATOM 585 C C . ALA A 1 83 ? -1.08786 16.72852 -5.88592 1.000 22.69483 82 ALA A C 1
ATOM 586 O O . ALA A 1 83 ? -0.45039 16.93461 -4.84861 1.000 23.63885 82 ALA A O 1
ATOM 588 N N . ALA A 1 84 ? -2.39109 16.44981 -5.86479 1.000 22.02178 83 ALA A N 1
ATOM 589 C CA . ALA A 1 84 ? -3.07667 16.32437 -4.58533 1.000 26.05071 83 ALA A CA 1
ATOM 590 C C . ALA A 1 84 ? -2.53147 15.15968 -3.76658 1.000 24.02883 83 ALA A C 1
ATOM 591 O O . ALA A 1 84 ? -2.39365 15.26341 -2.54104 1.000 23.31950 83 ALA A O 1
ATOM 593 N N . ALA A 1 85 ? -2.25027 14.02759 -4.41715 1.000 21.47349 84 ALA A N 1
ATOM 594 C CA . ALA A 1 85 ? -1.67586 12.89032 -3.70530 1.000 23.86756 84 ALA A CA 1
ATOM 595 C C . ALA A 1 85 ? -0.28439 13.21779 -3.17550 1.000 22.71637 84 ALA A C 1
ATOM 596 O O . ALA A 1 85 ? 0.05326 12.86347 -2.04037 1.000 21.43683 84 ALA A O 1
ATOM 598 N N . LEU A 1 86 ? 0.53176 13.90236 -3.98198 1.000 23.55338 85 LEU A N 1
ATOM 599 C CA . LEU A 1 86 ? 1.86950 14.28887 -3.53769 1.000 21.76870 85 LEU A CA 1
ATOM 600 C C . LEU A 1 86 ? 1.80496 15.29602 -2.3942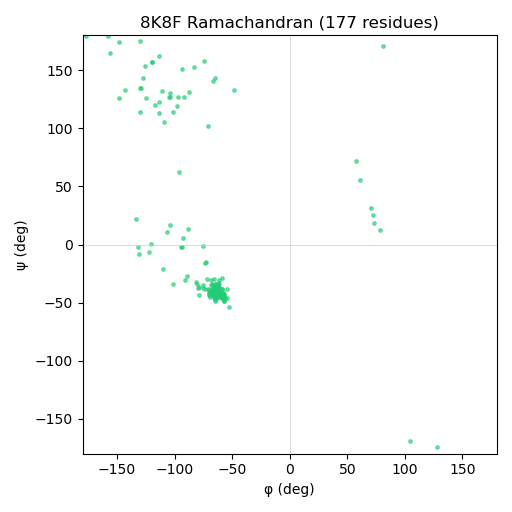2 1.000 21.11282 85 LEU A C 1
ATOM 601 O O . LEU A 1 86 ? 2.55831 15.18470 -1.41871 1.000 20.31738 85 LEU A O 1
ATOM 606 N N . ALA A 1 87 ? 0.90181 16.27856 -2.48249 1.000 18.96818 86 ALA A N 1
ATOM 607 C CA . ALA A 1 87 ? 0.80682 17.26226 -1.41132 1.000 18.37638 86 ALA A CA 1
ATOM 608 C C . ALA A 1 87 ? 0.32866 16.61735 -0.11914 1.000 19.82980 86 ALA A C 1
ATOM 609 O O . ALA A 1 87 ? 0.79109 16.97394 0.97257 1.000 19.20214 86 ALA A O 1
ATOM 611 N N . ALA A 1 88 ? -0.62869 15.69105 -0.21697 1.000 18.40285 87 ALA A N 1
ATOM 612 C CA . ALA A 1 88 ? -1.09228 15.00629 0.97954 1.000 18.57664 87 ALA A CA 1
ATOM 613 C C . ALA A 1 88 ? 0.00740 14.14877 1.58678 1.000 19.56863 87 ALA A C 1
ATOM 614 O O . ALA A 1 88 ? 0.20533 14.15696 2.80600 1.000 19.27557 87 ALA A O 1
ATOM 616 N N . ALA A 1 89 ? 0.72153 13.39801 0.75345 1.000 20.21324 88 ALA A N 1
ATOM 617 C CA . ALA A 1 89 ? 1.83895 12.59941 1.24943 1.000 19.24865 88 ALA A CA 1
ATOM 618 C C . ALA A 1 89 ? 2.89750 13.48612 1.89911 1.000 21.65001 88 ALA A C 1
ATOM 619 O O . ALA A 1 89 ? 3.45447 13.13590 2.94894 1.000 20.67537 88 ALA A O 1
ATOM 621 N N . ASP A 1 90 ? 3.18149 14.63880 1.28876 1.000 19.55900 89 ASP A N 1
ATOM 622 C CA . ASP A 1 90 ? 4.16324 15.55771 1.85263 1.000 18.71546 89 ASP A CA 1
ATOM 623 C C . ASP A 1 90 ? 3.72684 16.07263 3.21642 1.000 20.96575 89 ASP A C 1
ATOM 624 O O . ASP A 1 90 ? 4.53556 16.14493 4.14923 1.000 20.32841 89 ASP A O 1
ATOM 629 N N . ALA A 1 91 ? 2.45184 16.44756 3.35605 1.000 18.18948 90 ALA A N 1
ATOM 630 C CA . ALA A 1 91 ? 1.99189 16.94735 4.64548 1.000 20.94863 90 ALA A CA 1
ATOM 631 C C . ALA A 1 91 ? 2.08922 15.87508 5.72064 1.000 19.04523 90 ALA A C 1
ATOM 632 O O . ALA A 1 91 ? 2.42583 16.17232 6.87297 1.000 20.97852 90 ALA A O 1
ATOM 634 N N 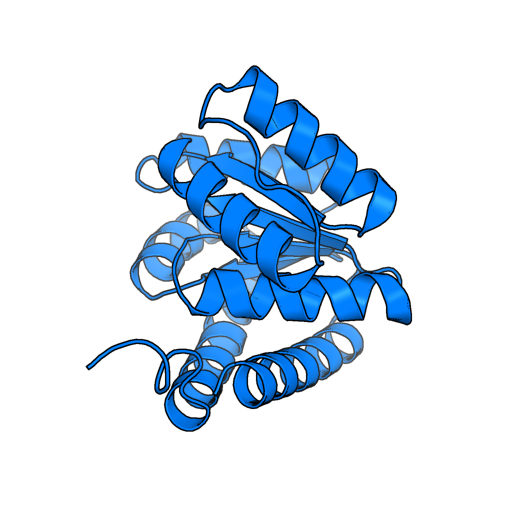. ALA A 1 92 ? 1.77186 14.62782 5.36881 1.000 20.03829 91 ALA A N 1
ATOM 635 C CA . ALA A 1 92 ? 1.87194 13.53402 6.33182 1.000 21.19596 91 ALA A CA 1
ATOM 636 C C . ALA A 1 92 ? 3.32023 13.27157 6.70928 1.000 21.68693 91 ALA A C 1
ATOM 637 O O . ALA A 1 92 ? 3.63524 13.07665 7.88996 1.000 21.72956 91 ALA A O 1
ATOM 639 N N . LEU A 1 93 ? 4.21170 13.27849 5.71400 1.000 20.04883 92 LEU A N 1
ATOM 640 C CA . LEU A 1 93 ? 5.63210 13.05352 5.96463 1.000 23.21735 92 LEU A CA 1
ATOM 641 C C . LEU A 1 93 ? 6.20652 14.13631 6.86891 1.000 21.87987 92 LEU A C 1
ATOM 642 O O . LEU A 1 93 ? 7.01111 13.85204 7.76374 1.000 20.72271 92 LEU A O 1
ATOM 647 N N . TRP A 1 94 ? 5.80704 15.38985 6.64337 1.000 20.01620 93 TRP A N 1
ATOM 648 C CA . TRP A 1 94 ? 6.27519 16.48886 7.47801 1.000 21.36034 93 TRP A CA 1
ATOM 649 C C . TRP A 1 94 ? 5.77405 16.34774 8.90909 1.000 22.57359 93 TRP A C 1
ATOM 650 O O . TRP A 1 94 ? 6.55022 16.47005 9.86451 1.000 23.85549 93 TRP A O 1
ATOM 661 N N . ALA A 1 95 ? 4.47195 16.09326 9.07608 1.000 21.64795 94 ALA A N 1
ATOM 662 C CA . ALA A 1 95 ? 3.88850 16.04301 10.41227 1.000 24.37773 94 ALA A CA 1
ATOM 663 C C . ALA A 1 95 ? 4.46195 14.89948 11.23729 1.000 24.81495 94 ALA A C 1
ATOM 664 O O . ALA A 1 95 ? 4.70521 15.05718 12.43810 1.000 29.14244 94 ALA A O 1
ATOM 666 N N . GLU A 1 96 ? 4.68095 13.74191 10.61521 1.000 24.51977 95 GLU A N 1
ATOM 667 C CA . GLU A 1 96 ? 5.11686 12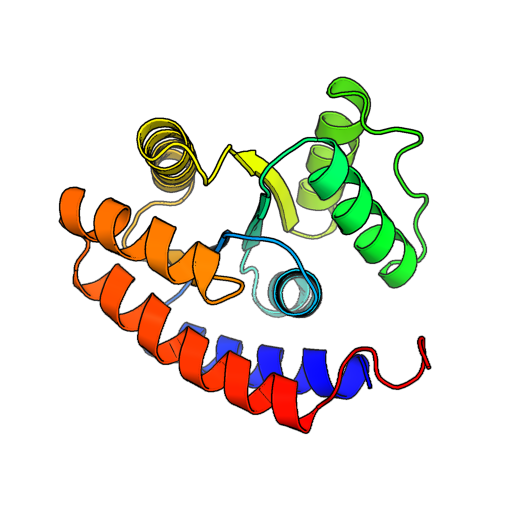.55581 11.34061 1.000 24.75765 95 GLU A CA 1
ATOM 668 C C . GLU A 1 96 ? 6.63097 12.42246 11.41388 1.000 25.49506 95 GLU A C 1
ATOM 669 O O . GLU A 1 96 ? 7.14361 11.86983 12.39350 1.000 27.95026 95 GLU A O 1
ATOM 675 N N . HIS A 1 97 ? 7.36628 12.91929 10.41324 1.000 23.33423 96 HIS A N 1
ATOM 676 C CA . HIS A 1 97 ? 8.78293 12.60110 10.30000 1.000 23.07868 96 HIS A CA 1
ATOM 677 C C . HIS A 1 97 ? 9.69013 13.79898 10.06364 1.000 22.98280 96 HIS A C 1
ATOM 678 O O . HIS A 1 97 ? 10.91212 13.61850 9.99460 1.000 23.39048 96 HIS A O 1
ATOM 685 N N . GLY A 1 98 ? 9.14500 15.00539 9.94136 1.000 21.40910 97 GLY A N 1
ATOM 686 C CA . GLY A 1 98 ? 9.99268 16.17694 9.79298 1.000 20.12291 97 GLY A CA 1
ATOM 687 C C . GLY A 1 98 ? 10.67450 16.29768 8.44980 1.000 20.43541 97 GLY A C 1
ATOM 688 O O . GLY A 1 98 ? 11.73065 16.93890 8.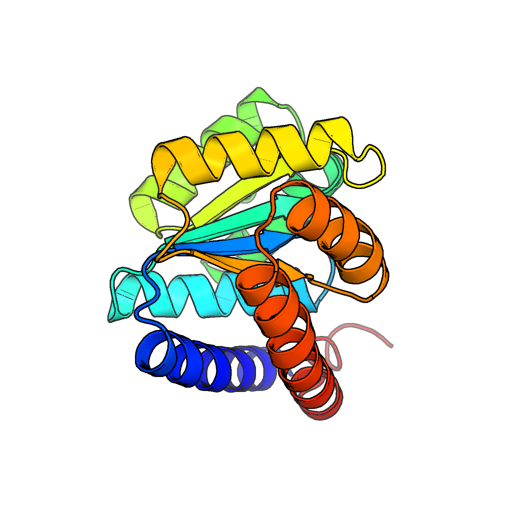35190 1.000 20.21045 97 GLY A O 1
ATOM 689 N N . LEU A 1 99 ? 10.09387 15.70878 7.40668 1.000 19.55329 98 LEU A N 1
ATOM 690 C CA . LEU A 1 99 ? 10.63971 15.72269 6.05789 1.000 20.32678 98 LEU A CA 1
ATOM 691 C C . LEU A 1 99 ? 9.57318 16.21508 5.09048 1.000 21.64488 98 LEU A C 1
ATOM 692 O O . LEU A 1 99 ? 8.38870 15.89954 5.24970 1.000 23.15516 98 LEU A O 1
ATOM 697 N N . ARG A 1 100 ? 9.99492 16.97884 4.08445 1.000 18.62551 99 ARG A N 1
ATOM 698 C CA . ARG A 1 100 ? 9.14002 17.36080 2.97150 1.000 18.81772 99 ARG A CA 1
ATOM 699 C C . ARG A 1 100 ? 9.79479 16.97501 1.65689 1.000 17.25807 99 ARG A C 1
ATOM 700 O O . ARG A 1 100 ? 11.02676 16.92165 1.54696 1.000 16.80521 99 ARG A O 1
ATOM 708 N N . VAL A 1 101 ? 8.95221 16.75191 0.65082 1.000 16.68778 100 VAL A N 1
ATOM 709 C CA . VAL A 1 101 ? 9.36487 16.58226 -0.73741 1.000 15.75817 100 VAL A CA 1
ATOM 710 C C . VAL A 1 101 ? 8.49599 17.51637 -1.56310 1.000 17.13199 100 VAL A C 1
ATOM 711 O O . VAL A 1 101 ? 7.27261 17.32356 -1.64149 1.000 18.18302 100 VAL A O 1
ATOM 715 N N . ARG A 1 102 ? 9.11561 18.53322 -2.16320 1.000 16.96439 101 ARG A N 1
ATOM 716 C CA . ARG A 1 102 ? 8.43406 19.53760 -2.96660 1.000 15.02551 101 ARG A CA 1
ATOM 717 C C . ARG A 1 102 ? 8.97231 19.52245 -4.38941 1.000 18.15579 101 ARG A C 1
ATOM 718 O O . ARG A 1 102 ? 10.09624 19.07737 -4.65104 1.000 17.65477 101 ARG A O 1
ATOM 726 N N . VAL A 1 103 ? 8.15044 20.01570 -5.30486 1.000 18.52230 102 VAL A N 1
ATOM 727 C CA . VAL A 1 103 ? 8.48526 20.12573 -6.71928 1.000 18.89726 102 VAL A CA 1
ATOM 728 C C . VAL A 1 103 ? 8.97323 21.53963 -7.00575 1.000 20.96406 102 VAL A C 1
ATOM 729 O O . VAL A 1 103 ? 8.28304 22.52253 -6.69512 1.000 23.22950 102 VAL A O 1
ATOM 733 N N . ALA A 1 104 ? 10.15104 21.64478 -7.61401 1.000 22.02314 103 ALA A N 1
ATOM 734 C CA . ALA A 1 104 ? 10.66314 22.91699 -8.10238 1.000 25.72366 103 ALA A CA 1
ATOM 735 C C . ALA A 1 104 ? 11.50871 22.63191 -9.33295 1.000 25.69199 103 ALA A C 1
ATOM 736 O O . ALA A 1 104 ? 12.41616 21.79788 -9.27727 1.000 28.49084 103 ALA A O 1
ATOM 738 N N . ASP A 1 105 ? 11.20067 23.30951 -10.43732 1.000 26.23558 104 ASP A N 1
ATOM 739 C CA . ASP A 1 105 ? 11.90353 23.09540 -11.70199 1.000 28.20200 104 ASP A CA 1
ATOM 740 C C . ASP A 1 105 ? 13.31100 23.66829 -11.58541 1.000 28.48788 104 ASP A C 1
ATOM 741 O O . ASP A 1 105 ? 13.50908 24.87720 -11.69433 1.000 25.56035 104 ASP A O 1
ATOM 746 N N . LEU A 1 106 ? 14.30521 22.80478 -11.37663 1.000 30.20415 105 LEU A N 1
ATOM 747 C CA . LEU A 1 106 ? 15.67285 23.28122 -11.21266 1.000 29.52367 105 LEU A CA 1
ATOM 748 C C . LEU A 1 106 ? 16.30912 23.75982 -12.50708 1.000 26.15201 105 LEU A C 1
ATOM 749 O O . LEU A 1 106 ? 17.34544 24.42823 -12.45161 1.000 27.77881 105 LEU A O 1
ATOM 754 N N . THR A 1 107 ? 15.73787 23.42229 -13.66457 1.000 27.74417 106 THR A N 1
ATOM 755 C CA . THR A 1 107 ? 16.26986 23.95152 -14.91223 1.000 27.15348 106 THR A CA 1
ATOM 756 C C . THR A 1 107 ? 15.95076 25.42809 -15.08125 1.000 27.20716 106 THR A C 1
ATOM 757 O O . THR A 1 107 ? 16.56235 26.07969 -15.93388 1.000 27.69345 106 THR A O 1
ATOM 761 N N . ASP A 1 108 ? 15.01296 25.95304 -14.29343 1.000 25.06210 107 ASP A N 1
ATOM 762 C CA . ASP A 1 108 ? 14.54153 27.33158 -14.38246 1.000 26.74469 107 ASP A CA 1
ATOM 763 C C . ASP A 1 108 ? 15.05201 28.10004 -13.17141 1.000 22.92900 107 ASP A C 1
ATOM 764 O O . ASP A 1 108 ? 14.51929 27.92497 -12.06297 1.000 23.12586 107 ASP A O 1
ATOM 769 N N . PRO A 1 109 ? 16.05427 28.96756 -13.33169 1.000 21.51788 108 PRO A N 1
ATOM 770 C CA . PRO A 1 109 ? 16.60350 29.69091 -12.16990 1.000 23.11105 108 PRO A CA 1
ATOM 771 C C . PRO A 1 109 ? 15.56901 30.45884 -11.36193 1.000 21.30163 108 PRO A C 1
ATOM 772 O O . PRO A 1 109 ? 15.65205 30.49234 -10.12710 1.000 21.18204 108 PRO A O 1
ATOM 776 N N . ALA A 1 110 ? 14.58533 31.07184 -12.02591 1.000 22.73578 109 ALA A N 1
ATOM 777 C CA . ALA A 1 110 ? 13.54604 31.80235 -11.30572 1.000 22.64447 109 ALA A CA 1
ATOM 778 C C . ALA A 1 110 ? 12.70529 30.87026 -10.44551 1.000 21.78849 109 ALA A C 1
ATOM 779 O O . ALA A 1 110 ? 12.28606 31.23901 -9.33959 1.000 21.15703 109 ALA A O 1
ATOM 781 N N . ALA A 1 111 ? 12.44174 29.65986 -10.93816 1.000 21.52655 110 ALA A N 1
ATOM 782 C CA . ALA A 1 111 ? 11.65906 28.70982 -10.15947 1.000 21.30503 110 ALA A CA 1
ATOM 783 C C . ALA A 1 111 ? 12.44703 28.21003 -8.95583 1.000 20.37917 110 ALA A C 1
ATOM 784 O O . ALA A 1 111 ? 11.88408 28.03522 -7.86623 1.000 19.44436 110 ALA A O 1
ATOM 786 N N . LEU A 1 112 ? 13.75087 27.96700 -9.12986 1.000 18.66316 111 LEU A N 1
ATOM 787 C CA . LEU A 1 112 ? 14.54751 27.53478 -7.99119 1.000 18.16044 111 LEU A CA 1
ATOM 788 C C . LEU A 1 112 ? 14.66245 28.65108 -6.96152 1.000 17.81641 111 LEU A C 1
ATOM 789 O O . LEU A 1 112 ? 14.49246 28.41697 -5.75947 1.000 17.93007 111 LEU A O 1
ATOM 794 N N . ARG A 1 113 ? 14.91821 29.87768 -7.41571 1.000 17.45970 112 ARG A N 1
ATOM 795 C CA . ARG A 1 113 ? 14.94168 31.00522 -6.49235 1.000 19.95958 112 ARG A CA 1
ATOM 796 C C . ARG A 1 113 ? 13.62684 31.10924 -5.72299 1.000 18.50454 112 ARG A C 1
ATOM 797 O O . ARG A 1 113 ? 13.62157 31.24411 -4.49251 1.000 17.99505 112 ARG A O 1
ATOM 805 N N . ALA A 1 114 ? 12.49385 31.00069 -6.42923 1.000 18.36487 113 ALA A N 1
ATOM 806 C CA . ALA A 1 114 ? 11.19782 31.10605 -5.76510 1.000 20.88604 113 ALA A CA 1
ATOM 807 C C . ALA A 1 114 ? 11.01290 30.02266 -4.70789 1.000 18.82778 113 ALA A C 1
ATOM 808 O O . ALA A 1 114 ? 10.49987 30.29306 -3.61272 1.000 18.09395 113 ALA A O 1
ATOM 810 N N . ALA A 1 115 ? 11.42845 28.78789 -5.01070 1.000 16.56893 114 ALA A N 1
ATOM 811 C CA . ALA A 1 115 ? 11.26470 27.70582 -4.04654 1.000 16.55997 114 ALA A CA 1
ATOM 812 C C . ALA A 1 115 ? 12.16128 27.91035 -2.83638 1.000 16.98942 114 ALA A C 1
ATOM 813 O O . ALA A 1 115 ? 11.74411 27.67591 -1.69738 1.000 17.05055 114 ALA A O 1
ATOM 815 N N . LEU A 1 116 ? 13.39695 28.36477 -3.06046 1.000 16.26404 115 LEU A N 1
ATOM 816 C CA . LEU A 1 116 ? 14.27627 28.66823 -1.93876 1.000 19.12537 115 LEU A CA 1
ATOM 817 C C . LEU A 1 116 ? 13.72030 29.82011 -1.11609 1.000 16.11243 115 LEU A C 1
ATOM 818 O O . LEU A 1 116 ? 13.75119 29.78193 0.11881 1.000 17.90621 115 LEU A O 1
ATOM 823 N N . GLU A 1 117 ? 13.19477 30.84952 -1.78720 1.000 16.13518 116 GLU A N 1
ATOM 824 C CA . GLU A 1 117 ? 12.64632 32.00088 -1.07865 1.000 18.95388 116 GLU A CA 1
ATOM 825 C C . GLU A 1 117 ? 11.44496 31.60905 -0.22303 1.000 17.07594 116 GLU A C 1
ATOM 826 O O . GLU A 1 117 ? 11.27586 32.12626 0.88781 1.000 18.97730 116 GLU A O 1
ATOM 832 N N . ALA A 1 118 ? 10.62133 30.66485 -0.69834 1.000 16.23107 117 ALA A N 1
ATOM 833 C CA . ALA A 1 118 ? 9.53614 30.17352 0.14107 1.000 18.26930 117 ALA A CA 1
ATOM 834 C C . ALA A 1 118 ? 10.07983 29.50433 1.39553 1.000 19.04184 117 ALA A C 1
ATOM 835 O O . ALA A 1 118 ? 9.58661 29.74313 2.50315 1.000 19.91962 117 ALA A O 1
ATOM 837 N N . LEU A 1 119 ? 11.10432 28.66122 1.24341 1.000 17.25109 118 LEU A N 1
ATOM 838 C CA . LEU A 1 119 ? 11.68400 27.99937 2.40415 1.000 19.81986 118 LEU A CA 1
ATOM 839 C C . LEU A 1 119 ? 12.35137 28.99405 3.34190 1.000 19.04881 118 LEU A C 1
ATOM 840 O O . LEU A 1 119 ? 12.29331 28.83189 4.56734 1.000 21.04295 118 LEU A O 1
ATOM 845 N N . PHE A 1 120 ? 13.02118 30.01290 2.78735 1.000 19.57540 119 PHE A N 1
ATOM 846 C CA . PHE A 1 120 ? 13.63424 31.02891 3.63423 1.000 19.95815 119 PHE A CA 1
ATOM 847 C C . PHE A 1 120 ? 12.58242 31.82468 4.39397 1.000 20.99300 119 PHE A C 1
ATOM 848 O O . PHE A 1 120 ? 12.82169 32.22896 5.53678 1.000 22.78000 119 PHE A O 1
ATOM 856 N N . ALA A 1 121 ? 11.41275 32.05171 3.78562 1.000 19.98899 120 ALA A N 1
ATOM 857 C CA . ALA A 1 121 ? 10.32895 32.70490 4.50925 1.000 24.68713 120 ALA A CA 1
ATOM 858 C C . ALA A 1 121 ? 9.84283 31.83896 5.66620 1.000 24.27347 120 ALA A C 1
ATOM 859 O O . ALA A 1 121 ? 9.49948 32.35921 6.73501 1.000 28.08508 120 ALA A O 1
ATOM 861 N N . GLU A 1 122 ? 9.81401 30.51380 5.47594 1.000 21.35621 121 GLU A N 1
ATOM 862 C CA . GLU A 1 122 ? 9.34497 29.61803 6.52888 1.000 23.83759 121 GLU A CA 1
ATOM 863 C C . GLU A 1 122 ? 10.40819 29.36740 7.59146 1.000 24.19457 121 GLU A C 1
ATOM 864 O O . GLU A 1 122 ? 10.08060 29.26323 8.77974 1.000 27.74000 121 GLU A O 1
ATOM 870 N N . HIS A 1 123 ? 11.67853 29.25253 7.18836 1.000 21.28430 122 HIS A N 1
ATOM 871 C CA . HIS A 1 123 ? 12.72658 28.76326 8.07170 1.000 22.31173 122 HIS A CA 1
ATOM 872 C C . HIS A 1 123 ? 13.89576 29.71532 8.27171 1.000 22.98516 122 HIS A C 1
ATOM 873 O O . HIS A 1 123 ? 14.77660 29.41182 9.08512 1.000 27.12259 122 HIS A O 1
ATOM 880 N N . GLY A 1 124 ? 13.94791 30.83473 7.55737 1.000 24.37780 123 GLY A N 1
ATOM 881 C CA . GLY A 1 124 ? 15.05702 31.75679 7.67601 1.000 22.24203 123 GLY A CA 1
ATOM 882 C C . GLY A 1 124 ? 16.26155 31.31842 6.85951 1.000 24.22120 123 GLY A C 1
ATOM 883 O O . GLY A 1 124 ? 16.32929 30.21290 6.31877 1.000 24.37413 123 GLY A O 1
ATOM 884 N N . ARG A 1 125 ? 17.24197 32.21526 6.77297 1.000 24.35667 124 ARG A N 1
ATOM 885 C CA . ARG A 1 125 ? 18.46128 31.94786 6.01760 1.000 24.96871 124 ARG A CA 1
ATOM 886 C C . ARG A 1 125 ? 19.64942 31.56881 6.89399 1.000 24.57481 124 ARG A C 1
ATOM 887 O O . ARG A 1 125 ? 20.44552 30.71014 6.49791 1.000 29.39830 124 ARG A O 1
ATOM 895 N N . ASP A 1 126 ? 19.74104 32.13348 8.10019 1.000 26.98430 125 ASP A N 1
ATOM 896 C CA . ASP A 1 126 ? 20.92582 31.95487 8.93656 1.000 26.69483 125 ASP A CA 1
ATOM 897 C C . ASP A 1 126 ? 21.12013 30.50675 9.37108 1.000 27.87668 125 ASP A C 1
ATOM 898 O O . ASP A 1 126 ? 22.25850 30.03007 9.45958 1.000 28.99859 125 ASP A O 1
ATOM 903 N N . ASP A 1 127 ? 20.03080 29.80333 9.68458 1.000 24.67060 126 ASP A N 1
ATOM 904 C CA . ASP A 1 127 ? 20.10702 28.47916 10.29253 1.000 28.43632 126 ASP A CA 1
ATOM 905 C C . ASP A 1 127 ? 19.81040 27.36459 9.29298 1.000 24.07676 126 ASP A C 1
ATOM 906 O O . ASP A 1 127 ? 19.52309 26.23531 9.70265 1.000 25.51342 126 ASP A O 1
ATOM 911 N N . THR A 1 128 ? 19.86885 27.66052 7.99666 1.000 21.92003 127 THR A N 1
ATOM 912 C CA . THR A 1 128 ? 19.43575 26.74694 6.94625 1.000 19.36789 127 THR A CA 1
ATOM 913 C C . THR A 1 128 ? 20.64184 26.30365 6.12789 1.000 20.34709 127 THR A C 1
ATOM 914 O O . THR A 1 128 ? 21.36335 27.13868 5.57150 1.000 22.22835 127 THR A O 1
ATOM 918 N N . LEU A 1 129 ? 20.86014 24.98934 6.06570 1.000 18.70124 128 LEU A N 1
ATOM 919 C CA . LEU A 1 129 ? 21.92496 24.38934 5.27710 1.000 17.63454 128 LEU A CA 1
ATOM 920 C C . LEU A 1 129 ? 21.32759 23.92242 3.95671 1.000 19.01175 128 LEU A C 1
ATOM 921 O O . LEU A 1 129 ? 20.41997 23.08589 3.95285 1.000 18.13101 128 LEU A O 1
ATOM 926 N N . VAL A 1 130 ? 21.81268 24.46946 2.84305 1.000 16.30539 129 VAL A N 1
ATOM 927 C CA . VAL A 1 130 ? 21.34299 24.10265 1.50984 1.000 15.98710 129 VAL A CA 1
ATOM 928 C C . VAL A 1 130 ? 22.39870 23.22930 0.84334 1.000 16.16405 129 VAL A C 1
ATOM 929 O O . VAL A 1 130 ? 23.57319 23.61323 0.77110 1.000 18.06688 129 VAL A O 1
ATOM 933 N N . LEU A 1 131 ? 21.98617 22.05433 0.36050 1.000 15.67009 130 LEU A N 1
ATOM 934 C CA . LEU A 1 131 ? 22.90518 21.06289 -0.18964 1.000 15.75075 130 LEU A CA 1
ATOM 935 C C . LEU A 1 131 ? 22.41339 20.58282 -1.54805 1.000 18.30095 130 LEU A C 1
ATOM 936 O O . LEU A 1 131 ? 21.21773 20.27823 -1.70308 1.000 17.51085 130 LEU A O 1
ATOM 941 N N . PRO A 1 132 ? 23.28064 20.49276 -2.54749 1.000 15.74509 131 PRO A N 1
ATOM 942 C CA . PRO A 1 132 ? 22.89180 19.88687 -3.81607 1.000 15.98474 131 PRO A CA 1
ATOM 943 C C . PRO A 1 132 ? 23.02625 18.37881 -3.71183 1.000 18.14003 131 PRO A C 1
ATOM 944 O O . PRO A 1 132 ? 23.81167 17.84980 -2.91805 1.000 18.24640 131 PRO A O 1
ATOM 948 N N . ALA A 1 133 ? 22.22201 17.68409 -4.51292 1.000 16.04890 132 ALA A N 1
ATOM 949 C CA . ALA A 1 133 ? 22.23813 16.22805 -4.54520 1.000 17.42261 132 ALA A CA 1
ATOM 950 C C . ALA A 1 133 ? 23.14922 15.67192 -5.62902 1.000 17.60198 132 ALA A C 1
ATOM 951 O O . ALA A 1 133 ? 23.27254 14.44642 -5.74847 1.000 18.61786 132 ALA A O 1
ATOM 953 N N . GLY A 1 134 ? 23.77348 16.53332 -6.42167 1.000 16.19895 133 GLY A N 1
ATOM 954 C CA . GLY A 1 134 ? 24.61737 16.09075 -7.51713 1.000 17.16461 133 GLY A CA 1
ATOM 955 C C . GLY A 1 134 ? 25.23997 17.29181 -8.19105 1.000 21.36712 133 GLY A C 1
ATOM 956 O O . GLY A 1 134 ? 25.00641 18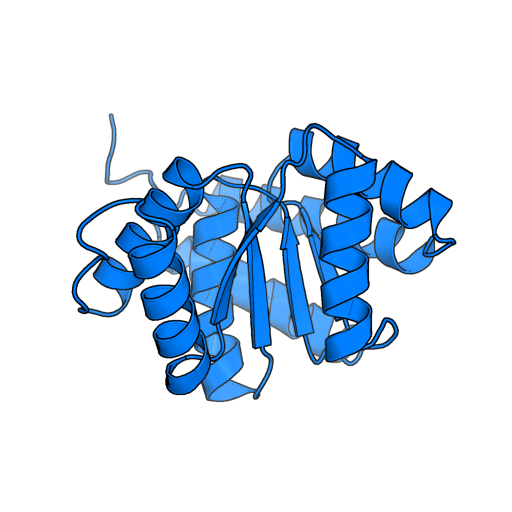.44064 -7.80351 1.000 18.66168 133 GLY A O 1
ATOM 957 N N . GLU A 1 135 ? 26.04397 17.00461 -9.21803 1.000 22.03705 134 GLU A N 1
ATOM 958 C CA . GLU A 1 135 ? 26.78870 18.05396 -9.90778 1.000 22.41684 134 GLU A CA 1
ATOM 959 C C . GLU A 1 135 ? 25.85292 19.04127 -10.59067 1.000 22.12009 134 GLU A C 1
ATOM 960 O O . GLU A 1 135 ? 26.03903 20.26173 -10.49348 1.000 22.30448 134 GLU A O 1
ATOM 966 N N . ALA A 1 136 ? 24.85131 18.53122 -11.31149 1.000 23.83549 135 ALA A N 1
ATOM 967 C CA . ALA A 1 136 ? 23.93136 19.41665 -12.01402 1.000 23.20940 135 ALA A CA 1
ATOM 968 C C . ALA A 1 136 ? 23.21288 20.33384 -11.03920 1.000 21.26829 135 ALA A C 1
ATOM 969 O O . ALA A 1 136 ? 23.04263 21.53064 -11.30920 1.000 20.52074 135 ALA A O 1
ATOM 971 N N . ALA A 1 137 ? 22.78840 19.79246 -9.89333 1.000 18.68434 136 ALA A N 1
ATOM 972 C CA . ALA A 1 137 ? 22.10513 20.62449 -8.90786 1.000 17.13742 136 ALA A CA 1
ATOM 973 C C . ALA A 1 137 ? 23.04044 21.67511 -8.32927 1.000 17.33243 136 ALA A C 1
ATOM 974 O O . ALA A 1 137 ? 22.63066 22.81878 -8.10595 1.000 17.21067 136 ALA A O 1
ATOM 976 N N . LEU A 1 138 ? 24.29085 21.30609 -8.06152 1.000 17.23936 137 LEU A N 1
ATOM 977 C CA . LEU A 1 138 ? 25.26104 22.28865 -7.59466 1.000 15.65199 137 LEU A CA 1
ATOM 978 C C . LEU A 1 138 ? 25.42327 23.41740 -8.60185 1.000 17.48995 137 LEU A C 1
ATOM 979 O O . LEU A 1 138 ? 25.42210 24.59473 -8.22498 1.000 16.94103 137 LEU A O 1
ATOM 984 N N . ALA A 1 139 ? 25.51471 23.08139 -9.89352 1.000 18.47571 138 ALA A N 1
ATOM 985 C CA . ALA A 1 139 ? 25.67282 24.10390 -10.92924 1.000 20.39849 138 ALA A CA 1
ATOM 986 C C . ALA A 1 139 ? 24.44453 24.99622 -11.04635 1.000 18.43890 138 ALA A C 1
ATOM 987 O O . ALA A 1 139 ? 24.56485 26.16750 -11.43486 1.000 21.65773 138 ALA A O 1
ATOM 989 N N . ALA A 1 140 ? 23.26332 24.46912 -10.73787 1.000 17.66663 139 ALA A N 1
ATOM 990 C CA . ALA A 1 140 ? 22.06232 25.29192 -10.76352 1.000 18.70962 139 ALA A CA 1
ATOM 991 C C . ALA A 1 140 ? 21.96517 26.14293 -9.50647 1.000 18.91015 139 ALA A C 1
ATOM 992 O O . ALA A 1 140 ? 21.52947 27.30149 -9.56359 1.000 19.76026 139 ALA A O 1
ATOM 994 N N . LEU A 1 141 ? 22.37960 25.58321 -8.36987 1.000 17.26425 140 LEU A N 1
ATOM 995 C CA . LEU A 1 141 ? 22.15501 26.21263 -7.07283 1.000 17.06728 140 LEU A CA 1
ATOM 996 C C . LEU A 1 141 ? 23.14127 27.34134 -6.80015 1.000 16.82006 140 LEU A C 1
ATOM 997 O O . LEU A 1 141 ? 22.74870 28.38633 -6.27357 1.000 17.20732 140 LEU A O 1
ATOM 1002 N N . GLU A 1 142 ? 24.42581 27.13760 -7.11018 1.000 18.67284 141 GLU A N 1
ATOM 1003 C CA . GLU A 1 142 ? 25.44101 28.15792 -6.84097 1.000 18.11144 141 GLU A CA 1
ATOM 1004 C C . GLU A 1 142 ? 25.09715 29.52977 -7.40500 1.000 19.00682 141 GLU A C 1
ATOM 1005 O O . GLU A 1 142 ? 25.12968 30.51195 -6.63970 1.000 18.74945 141 GLU A O 1
ATOM 1011 N N . PRO A 1 143 ? 24.79450 29.69210 -8.69905 1.000 19.37302 142 PRO A N 1
ATOM 1012 C CA . PRO A 1 143 ? 24.49177 31.04957 -9.18295 1.000 18.73951 142 PRO A CA 1
ATOM 1013 C C . PRO A 1 143 ? 23.27420 31.66147 -8.52146 1.000 19.48020 142 PRO A C 1
ATOM 1014 O O . PRO A 1 143 ? 23.25954 32.87300 -8.26267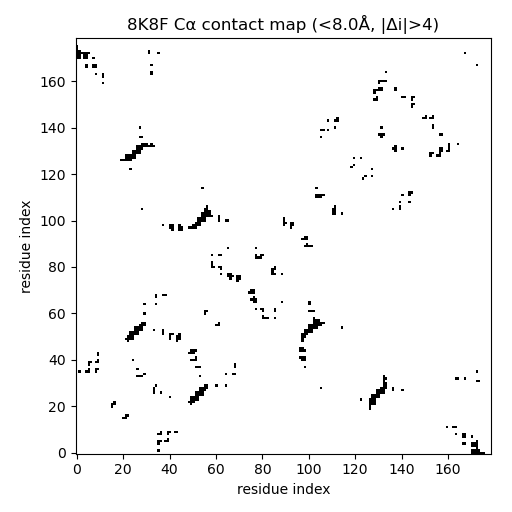 1.000 20.03531 142 PRO A O 1
ATOM 1018 N N . VAL A 1 144 ? 22.25357 30.85446 -8.22281 1.000 18.23952 143 VAL A N 1
ATOM 1019 C CA . VAL A 1 144 ? 21.05500 31.39219 -7.58725 1.000 17.70611 143 VAL A CA 1
ATOM 1020 C C . VAL A 1 144 ? 21.38569 31.92012 -6.20017 1.000 16.14330 143 VAL A C 1
ATOM 1021 O O . VAL A 1 144 ? 20.98784 33.03388 -5.83198 1.000 16.96717 143 VAL A O 1
ATOM 1025 N N . LEU A 1 145 ? 22.12592 31.13610 -5.41421 1.000 17.27396 144 LEU A N 1
ATOM 1026 C CA . LEU A 1 145 ? 22.52021 31.58444 -4.08486 1.000 15.02646 144 LEU A CA 1
ATOM 1027 C C . LEU A 1 145 ? 23.38529 32.82994 -4.17025 1.000 17.64831 144 LEU A C 1
ATOM 1028 O O . LEU A 1 145 ? 23.21026 33.77246 -3.38853 1.000 18.27818 144 LEU A O 1
ATOM 1033 N N . ARG A 1 146 ? 24.32420 32.85392 -5.11817 1.000 17.71026 145 ARG A N 1
ATOM 1034 C CA . ARG A 1 146 ? 25.20220 34.01124 -5.24373 1.000 17.62185 145 ARG A CA 1
ATOM 1035 C C . ARG A 1 146 ? 24.42503 35.26286 -5.64000 1.000 17.98413 145 ARG A C 1
ATOM 1036 O O . ARG A 1 146 ? 24.74376 36.37134 -5.17668 1.000 19.65579 145 ARG A O 1
ATOM 1044 N N . GLU A 1 147 ? 23.42062 35.11727 -6.51295 1.000 17.38868 146 GLU A N 1
ATOM 1045 C CA . GLU A 1 147 ? 22.59628 36.26812 -6.87963 1.000 20.55721 146 GLU A CA 1
ATOM 1046 C C . GLU A 1 147 ? 21.86717 36.81822 -5.66671 1.000 19.97574 146 GLU A C 1
ATOM 1047 O O . GLU A 1 147 ? 21.66574 38.03472 -5.54483 1.000 19.57312 146 GLU A O 1
ATOM 1053 N N . LEU A 1 148 ? 21.44794 35.93617 -4.76910 1.000 19.59056 147 LEU A N 1
ATOM 1054 C CA . LEU A 1 148 ? 20.78152 36.32935 -3.54002 1.000 17.81657 147 LEU A CA 1
ATOM 1055 C C . LEU A 1 148 ? 21.74462 36.89529 -2.51331 1.000 17.17905 147 LEU A C 1
ATOM 1056 O O . LEU A 1 148 ? 21.31251 37.26881 -1.41920 1.000 17.19525 147 LEU A O 1
ATOM 1061 N N . GLY A 1 149 ? 23.03267 36.94836 -2.82448 1.000 17.40178 148 GLY A N 1
ATOM 1062 C CA . GLY A 1 149 ? 23.98928 37.43468 -1.85901 1.000 18.35841 148 GLY A CA 1
ATOM 1063 C C . GLY A 1 149 ? 24.36032 36.43772 -0.78996 1.000 19.04254 148 GLY A C 1
ATOM 1064 O O . GLY A 1 149 ? 25.00538 36.81769 0.19605 1.000 19.41941 148 GLY A O 1
ATOM 1065 N N . LEU A 1 150 ? 23.99940 35.16920 -0.96466 1.000 16.66445 149 LEU A N 1
ATOM 1066 C CA . LEU A 1 150 ? 24.25450 34.13650 0.04028 1.000 16.61730 149 LEU A CA 1
ATOM 1067 C C . LEU A 1 150 ? 25.54197 33.38609 -0.28411 1.000 16.74742 149 LEU A C 1
ATOM 1068 O O . LEU A 1 150 ? 25.55829 32.17341 -0.51334 1.000 16.69882 149 LEU A O 1
ATOM 1073 N N . GLU A 1 151 ? 26.64482 34.14366 -0.27489 1.000 17.92920 150 GLU A N 1
ATOM 1074 C CA . GLU A 1 151 ? 27.92979 33.59171 -0.68986 1.000 19.69957 150 GLU A CA 1
ATOM 1075 C C . GLU A 1 151 ? 28.40643 32.50996 0.26579 1.000 19.12792 150 GLU A C 1
ATOM 1076 O O . GLU A 1 151 ? 28.91004 31.46754 -0.17264 1.000 18.14772 150 GLU A O 1
ATOM 1082 N N . GLU A 1 152 ? 28.26659 32.73571 1.57426 1.000 18.03059 151 GLU A N 1
ATOM 1083 C CA . GLU A 1 152 ? 28.71175 31.72359 2.52443 1.000 18.06742 151 GLU A CA 1
ATOM 1084 C C . GLU A 1 152 ? 27.88731 30.45255 2.38886 1.000 18.76288 151 GLU A C 1
ATOM 1085 O O . GLU A 1 152 ? 28.43045 29.34324 2.42814 1.000 19.04733 151 GLU A O 1
ATOM 1091 N N . MET A 1 153 ? 26.57133 30.59938 2.24011 1.000 17.07909 152 MET A N 1
ATOM 1092 C CA . MET A 1 153 ? 25.70780 29.43900 2.03479 1.000 14.97225 152 MET A CA 1
ATOM 1093 C C . MET A 1 153 ? 26.12007 28.64621 0.80061 1.000 16.49663 152 MET A C 1
ATOM 1094 O O . MET A 1 153 ? 26.14674 27.40509 0.82843 1.000 15.38685 152 MET A O 1
ATOM 1099 N N . ALA A 1 154 ? 26.44112 29.33868 -0.29623 1.000 16.03347 153 ALA A N 1
ATOM 1100 C CA . ALA A 1 154 ? 26.90622 28.66271 -1.50506 1.000 16.25128 153 ALA A CA 1
ATOM 1101 C C . ALA A 1 154 ? 28.24101 27.96061 -1.26819 1.000 14.49234 153 ALA A C 1
ATOM 1102 O O . ALA A 1 154 ? 28.45696 26.84236 -1.75140 1.000 16.46729 153 ALA A O 1
ATOM 1104 N N . ALA A 1 155 ? 29.14396 28.59960 -0.52247 1.000 15.46403 154 ALA A N 1
ATOM 1105 C CA . ALA A 1 155 ? 30.44040 27.98830 -0.24728 1.000 16.42258 154 ALA A CA 1
ATOM 1106 C C . ALA A 1 155 ? 30.28122 26.70584 0.55715 1.000 16.82226 154 ALA A C 1
ATOM 1107 O O . ALA A 1 155 ? 30.93447 25.68804 0.26951 1.000 16.66758 154 ALA A O 1
ATOM 1109 N N . VAL A 1 156 ? 29.42226 26.73804 1.57718 1.000 16.12955 155 VAL A N 1
ATOM 1110 C CA . VAL A 1 156 ? 29.18012 25.55240 2.38971 1.000 17.22632 155 VAL A CA 1
ATOM 1111 C C . VAL A 1 156 ? 28.51063 24.46603 1.55967 1.000 18.54677 155 VAL A C 1
ATOM 1112 O O . VAL A 1 156 ? 28.85490 23.28573 1.67480 1.000 16.86449 155 VAL A O 1
ATOM 1116 N N . ALA A 1 157 ? 27.57744 24.84836 0.68306 1.000 16.12931 156 ALA A N 1
ATOM 1117 C CA . ALA A 1 157 ? 26.90032 23.87454 -0.17155 1.000 15.11331 156 ALA A CA 1
ATOM 1118 C C . ALA A 1 157 ? 27.90375 23.08388 -1.00167 1.000 14.32704 156 ALA A C 1
ATOM 1119 O O . ALA A 1 157 ? 27.83731 21.84896 -1.08128 1.000 16.33020 156 ALA A O 1
ATOM 1121 N N . ARG A 1 158 ? 28.87847 23.78462 -1.59507 1.000 16.26002 157 ARG A N 1
ATOM 1122 C CA . ARG A 1 158 ? 29.87517 23.11008 -2.41603 1.000 16.36644 157 ARG A CA 1
ATOM 1123 C C . ARG A 1 158 ? 30.80423 22.25936 -1.56605 1.000 16.28179 157 ARG A C 1
ATOM 1124 O O . ARG A 1 158 ? 31.13313 21.13290 -1.94773 1.000 16.13145 157 ARG A O 1
ATOM 1132 N N . GLU A 1 159 ? 31.23652 22.77675 -0.41077 1.000 16.31643 158 GLU A N 1
ATOM 1133 C CA . GLU A 1 159 ? 32.20637 22.04088 0.38956 1.000 17.11131 158 GLU A CA 1
ATOM 1134 C C . GLU A 1 159 ? 31.58133 20.78855 0.99099 1.000 16.82270 158 GLU A C 1
ATOM 1135 O O . GLU A 1 159 ? 32.18655 19.70582 0.96133 1.000 15.47127 158 GLU A O 1
ATOM 1141 N N . VAL A 1 160 ? 30.37459 20.91743 1.54694 1.000 15.45511 159 VAL A N 1
ATOM 1142 C CA . VAL A 1 160 ? 29.72233 19.76149 2.14214 1.000 16.20848 159 VAL A CA 1
ATOM 1143 C C . VAL A 1 160 ? 29.35024 18.75336 1.06939 1.000 16.03130 159 VAL A C 1
ATOM 1144 O O . VAL A 1 160 ? 29.50341 17.54330 1.27040 1.000 16.89024 159 VAL A O 1
ATOM 1148 N N . TYR A 1 161 ? 28.89560 19.22785 -0.09781 1.000 15.71939 160 TYR A N 1
ATOM 1149 C CA . TYR A 1 161 ? 28.63616 18.31832 -1.21315 1.000 16.33143 160 TYR A CA 1
ATOM 1150 C C . TYR A 1 161 ? 29.86213 17.46866 -1.54540 1.000 16.64446 160 TYR A C 1
ATOM 1151 O O . TYR A 1 161 ? 29.75240 16.25870 -1.75919 1.000 16.94831 160 TYR A O 1
ATOM 1160 N N . ALA A 1 162 ? 31.04457 18.08753 -1.62826 1.000 15.95793 161 ALA A N 1
ATOM 1161 C CA . ALA A 1 162 ? 32.24687 17.31668 -1.95308 1.000 15.60820 161 ALA A CA 1
ATOM 1162 C C . ALA A 1 162 ? 32.46098 16.18095 -0.96463 1.000 17.04799 161 ALA A C 1
ATOM 1163 O O . ALA A 1 162 ? 32.82121 15.05678 -1.35554 1.000 16.74755 161 ALA A O 1
ATOM 1165 N N . ARG A 1 163 ? 32.25754 16.45028 0.32503 1.000 16.80577 162 ARG A N 1
ATOM 1166 C CA . ARG A 1 163 ? 32.44510 15.39469 1.31458 1.000 17.63154 162 ARG A CA 1
ATOM 1167 C C . ARG A 1 163 ? 31.37863 14.31756 1.18620 1.000 16.00867 162 ARG A C 1
ATOM 1168 O O . ARG A 1 163 ? 31.67356 13.13196 1.34260 1.000 17.89292 162 ARG A O 1
ATOM 1176 N N . LEU A 1 164 ? 30.13427 14.70730 0.90631 1.000 14.59234 163 LEU A N 1
ATOM 1177 C CA . LEU A 1 164 ? 29.07327 13.72607 0.72990 1.000 16.04776 163 LEU A CA 1
ATOM 1178 C C . LEU A 1 164 ? 29.31666 12.88022 -0.50747 1.000 18.25199 163 LEU A C 1
ATOM 1179 O O . LEU A 1 164 ? 29.08384 11.66980 -0.48844 1.000 17.75711 163 LEU A O 1
ATOM 1184 N N . ARG A 1 165 ? 29.74416 13.50493 -1.60408 1.000 17.54699 164 ARG A N 1
ATOM 1185 C CA . ARG A 1 165 ? 30.04345 12.76044 -2.82251 1.000 19.37464 164 ARG A CA 1
ATOM 1186 C C . ARG A 1 165 ? 31.09076 11.68743 -2.56530 1.000 19.66564 164 ARG A C 1
ATOM 1187 O O . ARG A 1 165 ? 30.91308 10.51898 -2.94178 1.000 20.08428 164 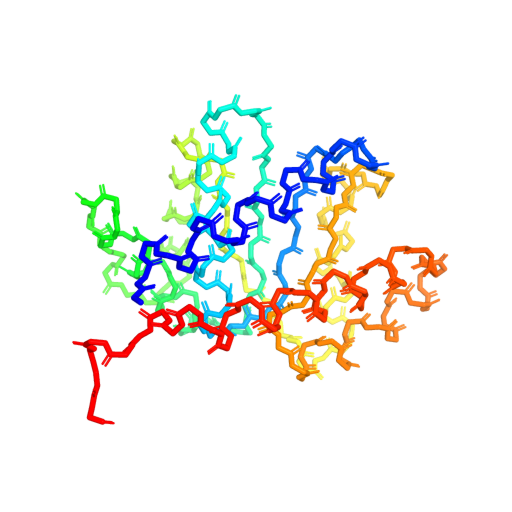ARG A O 1
ATOM 1195 N N . ALA A 1 166 ? 32.18667 12.06361 -1.90410 1.000 17.39389 165 ALA A N 1
ATOM 1196 C CA . ALA A 1 166 ? 33.24106 11.09653 -1.60701 1.000 16.99015 165 ALA A CA 1
ATOM 1197 C C . ALA A 1 166 ? 32.73370 9.97752 -0.70613 1.000 20.58273 165 ALA A C 1
ATOM 1198 O O . ALA A 1 166 ? 33.03780 8.79673 -0.93687 1.000 20.02341 165 ALA A O 1
ATOM 1200 N N . ALA A 1 167 ? 31.96399 10.32408 0.32890 1.000 19.53577 166 ALA A N 1
ATOM 1201 C CA . ALA A 1 167 ? 31.44459 9.32036 1.24849 1.000 21.02543 166 ALA A CA 1
ATOM 1202 C C . ALA A 1 167 ? 30.52495 8.34636 0.52931 1.000 21.45877 166 ALA A C 1
ATOM 1203 O O . ALA A 1 167 ? 30.59516 7.13267 0.75741 1.000 20.49897 166 ALA A O 1
ATOM 1205 N N . LEU A 1 168 ? 29.66328 8.85244 -0.35592 1.000 19.66279 167 LEU A N 1
ATOM 1206 C CA . LEU A 1 168 ? 28.74707 7.95673 -1.06371 1.000 19.84495 167 LEU A CA 1
ATOM 1207 C C . LEU A 1 168 ? 29.47238 7.10192 -2.09645 1.000 22.26448 167 LEU A C 1
ATOM 1208 O O . LEU A 1 168 ? 29.05244 5.96832 -2.36345 1.000 20.96711 167 LEU A O 1
ATOM 1213 N N . ALA A 1 169 ? 30.56489 7.61031 -2.67658 1.000 21.46910 168 ALA A N 1
ATOM 1214 C CA . ALA A 1 169 ? 31.35016 6.77889 -3.58316 1.000 23.00792 168 ALA A CA 1
ATOM 1215 C C . ALA A 1 169 ? 31.91097 5.57424 -2.84964 1.000 22.23060 168 ALA A C 1
ATOM 1216 O O . ALA A 1 169 ? 31.99202 4.47113 -3.40936 1.000 27.15032 168 ALA A O 1
ATOM 1218 N N . ALA A 1 170 ? 32.27969 5.75154 -1.58377 1.000 20.60286 169 ALA A N 1
ATOM 1219 C CA . ALA A 1 170 ? 32.84072 4.63834 -0.83243 1.000 23.92906 169 ALA A CA 1
ATOM 1220 C C . ALA A 1 170 ? 31.75394 3.71470 -0.30576 1.000 22.45422 169 ALA A C 1
ATOM 1221 O O . ALA A 1 170 ? 31.94596 2.49257 -0.25855 1.000 24.61758 169 ALA A O 1
ATOM 1223 N N . ALA A 1 171 ? 30.60129 4.27425 0.05650 1.000 20.98809 170 ALA A N 1
ATOM 1224 C CA . ALA A 1 171 ? 29.55252 3.51525 0.73198 1.000 22.60384 170 ALA A CA 1
ATOM 1225 C C . ALA A 1 171 ? 28.68521 2.69800 -0.22650 1.000 25.14110 170 ALA A C 1
ATOM 1226 O O . ALA A 1 171 ? 28.19724 1.62502 0.15798 1.000 23.60536 170 ALA A O 1
ATOM 1228 N N . ARG A 1 172 ? 28.47272 3.18247 -1.45584 1.000 23.83457 171 ARG A N 1
ATOM 1229 C CA . ARG A 1 172 ? 27.77109 2.45079 -2.51811 1.000 23.26478 171 ARG A CA 1
ATOM 1230 C C . ARG A 1 172 ? 26.35266 2.05688 -2.08622 1.000 23.11679 171 ARG A C 1
ATOM 1231 O O . ARG A 1 172 ? 26.03856 0.88657 -1.85598 1.000 23.65424 171 ARG A O 1
ATOM 1239 N N . ALA A 1 173 ? 25.49121 3.07625 -2.01542 1.000 25.10156 172 ALA A N 1
ATOM 1240 C CA . ALA A 1 173 ? 24.15248 2.88816 -1.45567 1.000 22.07689 172 ALA A CA 1
ATOM 1241 C C . ALA A 1 173 ? 23.35137 1.83092 -2.21033 1.000 22.50016 172 ALA A C 1
ATOM 1242 O O . ALA A 1 173 ? 22.59254 1.07158 -1.60040 1.000 22.35800 172 ALA A O 1
ATOM 1244 N N . LEU A 1 174 ? 23.47981 1.77967 -3.53501 1.000 22.88131 173 LEU A N 1
ATOM 1245 C CA . LEU A 1 174 ? 22.60561 0.94923 -4.35611 1.000 23.82992 173 LEU A CA 1
ATOM 1246 C C . LEU A 1 174 ? 23.29068 -0.30049 -4.89799 1.000 26.07085 173 LEU A C 1
ATOM 1247 O O . LEU A 1 174 ? 22.71456 -0.97796 -5.75872 1.000 27.43764 173 LEU A O 1
ATOM 1252 N N . GLU A 1 175 ? 24.49071 -0.62729 -4.40430 1.000 23.22589 174 GLU A N 1
ATOM 1253 C CA . GLU A 1 175 ? 25.29751 -1.69804 -4.99332 1.000 24.27690 174 GLU A CA 1
ATOM 1254 C C . GLU A 1 175 ? 24.58744 -3.04692 -4.98865 1.000 24.09636 174 GLU A C 1
ATOM 1255 O O . GLU A 1 175 ? 24.86011 -3.88787 -5.85317 1.000 26.30786 174 GLU A O 1
ATOM 1261 N N . HIS A 1 176 ? 23.70504 -3.28409 -4.02868 1.000 22.04250 175 HIS A N 1
ATOM 1262 C CA . HIS A 1 176 ? 23.08828 -4.59506 -3.88022 1.000 23.83095 175 HIS A CA 1
ATOM 1263 C C . HIS A 1 176 ? 21.77040 -4.69534 -4.63171 1.000 23.27418 175 HIS A C 1
ATOM 1264 O O . HIS A 1 176 ? 21.06605 -5.70873 -4.50969 1.000 24.52854 175 HIS A O 1
ATOM 1271 N N . HIS A 1 177 ? 21.40703 -3.66848 -5.40815 1.000 24.06045 176 HIS A N 1
ATOM 1272 C CA . HIS A 1 177 ? 20.07476 -3.65661 -6.00115 1.000 27.45973 176 HIS A CA 1
ATOM 1273 C C . HIS A 1 177 ? 20.07067 -3.28948 -7.48292 1.000 30.24799 176 HIS A C 1
ATOM 1274 O O . HIS A 1 177 ? 19.03180 -2.86884 -8.00998 1.000 31.29492 176 HIS A O 1
ATOM 1281 N N . HIS A 1 178 ? 21.20529 -3.46093 -8.15693 1.000 32.60795 177 HIS A N 1
ATOM 1282 C CA . HIS A 1 178 ? 21.29794 -3.39189 -9.60752 1.000 37.79242 177 HIS A CA 1
ATOM 1283 C C . HIS A 1 178 ? 22.51961 -4.18850 -10.04723 1.000 38.72117 177 HIS A C 1
ATOM 1284 O O . HIS A 1 178 ? 23.36983 -4.55347 -9.23114 1.000 35.89775 177 HIS A O 1
ATOM 1291 N N . HIS A 1 179 ? 22.57293 -4.49717 -11.33754 1.000 40.53832 178 HIS A N 1
ATOM 1292 C CA . HIS A 1 179 ? 23.73050 -5.19660 -11.87625 1.000 41.42229 178 HIS A CA 1
ATOM 1293 C C . HIS A 1 179 ? 24.90702 -4.25311 -12.05779 1.000 44.22807 178 HIS A C 1
ATOM 1294 O O . HIS A 1 179 ? 24.73168 -3.10011 -12.47002 1.000 44.31419 178 HIS A O 1
#

Nearest PDB structures (foldseek):
  8k8f-assembly1_A  TM=1.006E+00  e=1.026E-31  synthetic construct
  3jyo-assembly1_A  TM=5.083E-01  e=7.716E-03  Corynebacterium glutamicum ATCC 13032
  8h8p-assembly1_D  TM=6.002E-01  e=1.411E-01  Candida parapsilosis
  8h8p-assembly1_C  TM=5.224E-01  e=3.183E-01  Candida parapsilosis
  6i3m-assembly1_E  TM=5.122E-01  e=5.370E-01  Saccharomyces cerevisiae S288C

Radius of gyration: 14.99 Å; Cα contacts (8 Å, |Δi|>4): 300; chains: 1; bounding box: 36×43×32 Å

Secondary structure (DSSP, 8-state):
-HHHHHHHHHHHHHHHHHHHT-SEEEEES-SHHHHHHHHHHHHHHHHH--EEEEEESSHHHHHHHHHHHHHHHT-PPPSS--HHHHHHHHHHHHHHHSEEEEE--TTSHHHHHHHHHHHHHHH-STTEEEEESSHHHHHHHHHHHHHTT-HHHHHHHHHHHHHHHHHHHHH-TTTTS--

Foldseek 3Di:
DAVLLLVQLLVLVVVVCVVQVAQEEEEEEADDLLLSNQSSQLVCCVVPVRAYEYEYADLVRLQVSQCVVCVVVVHHGQPDSPVVSQVVSQVVCCVPRRYGYHYFRLVDLVRVLVVVVVVCVVPNDRNYAYAYSDDSRLVSVLVSCVVVVNNVSNVRRVVSNVSSVVSCVVRVNCVVPDD

B-factor: mean 24.39, std 6.92, range [13.44, 49.54]